Protein AF-A0A455U8U9-F1 (afdb_monomer_lite)

Structure (mmCIF, N/CA/C/O backbone):
data_AF-A0A455U8U9-F1
#
_entry.id   AF-A0A455U8U9-F1
#
loop_
_atom_site.group_PDB
_atom_site.id
_atom_site.type_symbol
_atom_site.label_atom_id
_atom_site.label_alt_id
_atom_site.label_comp_id
_atom_site.label_asym_id
_atom_site.label_entity_id
_atom_site.label_seq_id
_atom_site.pdbx_PDB_ins_code
_atom_site.Cartn_x
_atom_site.Cartn_y
_atom_site.Cartn_z
_atom_site.occupancy
_atom_site.B_iso_or_equiv
_atom_site.auth_seq_id
_atom_site.auth_comp_id
_atom_site.auth_asym_id
_atom_site.auth_atom_id
_atom_site.pdbx_PDB_model_num
ATOM 1 N N . MET A 1 1 ? -13.869 -1.285 -16.174 1.00 81.44 1 MET A N 1
ATOM 2 C CA . MET A 1 1 ? -12.561 -0.838 -15.660 1.00 81.44 1 MET A CA 1
ATOM 3 C C . MET A 1 1 ? -11.483 -1.386 -16.578 1.00 81.44 1 MET A C 1
ATOM 5 O O . MET A 1 1 ? -11.555 -2.563 -16.913 1.00 81.44 1 MET A O 1
ATOM 9 N N . VAL A 1 2 ? -10.551 -0.542 -17.019 1.00 93.81 2 VAL A N 1
ATOM 10 C CA . VAL A 1 2 ? -9.522 -0.878 -18.016 1.00 93.81 2 VAL A CA 1
ATOM 11 C C . VAL A 1 2 ? -8.149 -0.594 -17.409 1.00 93.81 2 VAL A C 1
ATOM 13 O O . VAL A 1 2 ? -7.948 0.479 -16.845 1.00 93.81 2 VAL A O 1
ATOM 16 N N . LEU A 1 3 ? -7.229 -1.558 -17.491 1.00 94.50 3 LEU A N 1
ATOM 17 C CA . LEU A 1 3 ? -5.851 -1.415 -17.014 1.00 94.50 3 LEU A CA 1
ATOM 18 C C . LEU A 1 3 ? -4.937 -1.022 -18.176 1.00 94.50 3 LEU A C 1
ATOM 20 O O . LEU A 1 3 ? -4.962 -1.670 -19.222 1.00 94.50 3 LEU A O 1
ATOM 24 N N . GLN A 1 4 ? -4.110 0.003 -17.983 1.00 95.44 4 GLN A N 1
ATOM 25 C CA . GLN A 1 4 ? -3.108 0.419 -18.958 1.00 95.44 4 GLN A CA 1
ATOM 26 C C . GLN A 1 4 ? -1.801 -0.337 -18.710 1.00 95.44 4 GLN A C 1
ATOM 28 O O . GLN A 1 4 ? -1.082 -0.046 -17.752 1.00 95.44 4 GLN A O 1
ATOM 33 N N . ALA A 1 5 ? -1.498 -1.306 -19.575 1.00 94.88 5 ALA A N 1
ATOM 34 C CA . ALA A 1 5 ? -0.206 -1.986 -19.625 1.00 94.88 5 ALA A CA 1
ATOM 35 C C . ALA A 1 5 ? 0.736 -1.207 -20.551 1.00 94.88 5 ALA A C 1
ATOM 37 O O . ALA A 1 5 ? 0.462 -1.061 -21.742 1.00 94.88 5 ALA A O 1
ATOM 38 N N . ILE A 1 6 ? 1.825 -0.671 -20.001 1.00 94.75 6 ILE A N 1
ATOM 39 C CA . ILE A 1 6 ? 2.678 0.272 -20.728 1.00 94.75 6 ILE A CA 1
ATOM 40 C C . ILE A 1 6 ? 3.705 -0.506 -21.559 1.00 94.75 6 ILE A C 1
ATOM 42 O O . ILE A 1 6 ? 4.465 -1.317 -21.026 1.00 94.75 6 ILE A O 1
ATOM 46 N N . LEU A 1 7 ? 3.746 -0.238 -22.863 1.00 94.25 7 LEU A N 1
ATOM 47 C CA . LEU A 1 7 ? 4.814 -0.686 -23.757 1.00 94.25 7 LEU A CA 1
ATOM 48 C C . LEU A 1 7 ? 5.763 0.492 -23.974 1.00 94.25 7 LEU A C 1
ATOM 50 O O . LEU A 1 7 ? 5.404 1.466 -24.636 1.00 94.25 7 LEU A O 1
ATOM 54 N N . ALA A 1 8 ? 6.929 0.430 -23.338 1.00 92.75 8 ALA A N 1
ATOM 55 C CA . ALA A 1 8 ? 7.925 1.484 -23.395 1.00 92.75 8 ALA A CA 1
ATOM 56 C C . ALA A 1 8 ? 8.625 1.478 -24.755 1.00 92.75 8 ALA A C 1
ATOM 58 O O . ALA A 1 8 ? 8.961 0.429 -25.310 1.00 92.75 8 ALA A O 1
ATOM 59 N N . SER A 1 9 ? 8.878 2.673 -25.279 1.00 91.56 9 SER A N 1
ATOM 60 C CA . SER A 1 9 ? 9.546 2.850 -26.564 1.00 91.56 9 SER A CA 1
ATOM 61 C C . SER A 1 9 ? 11.067 2.675 -26.495 1.00 91.56 9 SER A C 1
ATOM 63 O O . SER A 1 9 ? 11.697 2.641 -27.558 1.00 91.56 9 SER A O 1
ATOM 65 N N . SER A 1 10 ? 11.620 2.565 -25.283 1.00 91.19 10 SER A N 1
ATOM 66 C CA . SER A 1 10 ? 13.033 2.343 -24.962 1.00 91.19 10 SER A CA 1
ATOM 67 C C . SER A 1 10 ? 13.368 0.859 -24.781 1.00 91.19 10 SER A C 1
ATOM 69 O O . SER A 1 10 ? 12.472 0.013 -24.683 1.00 91.19 10 SER A O 1
ATOM 71 N N . THR A 1 11 ? 14.663 0.550 -24.700 1.00 92.50 11 THR A N 1
ATOM 72 C CA . THR A 1 11 ? 15.136 -0.776 -24.279 1.00 92.50 11 THR A CA 1
ATOM 73 C C . THR A 1 11 ? 14.911 -0.994 -22.778 1.00 92.50 11 THR A C 1
ATOM 75 O O . THR A 1 11 ? 14.575 -0.055 -22.041 1.00 92.50 11 THR A O 1
ATOM 78 N N . SER A 1 12 ? 15.054 -2.242 -22.322 1.00 91.12 12 SER A N 1
ATOM 79 C CA . SER A 1 12 ? 14.956 -2.566 -20.892 1.00 91.12 12 SER A CA 1
ATOM 80 C C . SER A 1 12 ? 16.144 -1.983 -20.126 1.00 91.12 12 SER A C 1
ATOM 82 O O . SER A 1 12 ? 15.980 -1.488 -19.013 1.00 91.12 12 SER A O 1
ATOM 84 N N . GLU A 1 13 ? 17.325 -1.999 -20.739 1.00 90.19 13 GLU A N 1
ATOM 85 C CA . GLU A 1 13 ? 18.572 -1.453 -20.212 1.00 90.19 13 GLU A CA 1
ATOM 86 C C . GLU A 1 13 ? 18.463 0.064 -20.027 1.00 90.19 13 GLU A C 1
ATOM 88 O O . GLU A 1 13 ? 18.743 0.576 -18.942 1.00 90.19 13 GLU A O 1
ATOM 93 N N . ASP A 1 14 ? 17.957 0.781 -21.036 1.00 89.81 14 ASP A N 1
ATOM 94 C CA . ASP A 1 14 ? 17.726 2.227 -20.941 1.00 89.81 14 ASP A CA 1
ATOM 95 C C . ASP A 1 14 ? 16.730 2.549 -19.822 1.00 89.81 14 ASP A C 1
ATOM 97 O O . ASP A 1 14 ? 16.971 3.423 -18.987 1.00 89.81 14 ASP A O 1
ATOM 101 N N . TRP A 1 15 ? 15.622 1.805 -19.756 1.00 90.38 15 TRP A N 1
ATOM 102 C CA . TRP A 1 15 ? 14.618 1.964 -18.703 1.00 90.38 15 TRP A CA 1
ATOM 103 C C . TRP A 1 15 ? 15.218 1.751 -17.299 1.00 90.38 15 TRP A C 1
ATOM 105 O O . TRP A 1 15 ? 14.961 2.542 -16.384 1.00 90.38 15 TRP A O 1
ATOM 115 N N . GLN A 1 16 ? 16.074 0.736 -17.129 1.00 86.75 16 GLN A N 1
ATOM 116 C CA . GLN A 1 16 ? 16.809 0.479 -15.884 1.00 86.75 16 GLN A CA 1
ATOM 117 C C . GLN A 1 16 ? 17.870 1.546 -15.585 1.00 86.75 16 GLN A C 1
ATOM 119 O O . GLN A 1 16 ? 18.151 1.811 -14.415 1.00 86.75 16 GLN A O 1
ATOM 124 N N . GLY A 1 17 ? 18.426 2.219 -16.592 1.00 84.81 17 GLY A N 1
ATOM 125 C CA . GLY A 1 17 ? 19.339 3.353 -16.416 1.00 84.81 17 GLY A CA 1
ATOM 126 C C . GLY A 1 17 ? 18.625 4.641 -15.989 1.00 84.81 17 GLY A C 1
ATOM 127 O O . GLY A 1 17 ? 19.120 5.397 -15.155 1.00 84.81 17 GLY A O 1
ATOM 128 N N . MET A 1 18 ? 17.393 4.867 -16.444 1.00 82.00 18 MET A N 1
ATOM 129 C CA . MET A 1 18 ? 16.696 6.151 -16.290 1.00 82.00 18 MET A CA 1
ATOM 130 C C . MET A 1 18 ? 15.995 6.355 -14.946 1.00 82.00 18 MET A C 1
ATOM 132 O O . MET A 1 18 ? 15.047 5.653 -14.613 1.00 82.00 18 MET A O 1
ATOM 136 N N . ALA A 1 19 ? 16.372 7.381 -14.180 1.00 74.56 19 ALA A N 1
ATOM 137 C CA . ALA A 1 19 ? 15.695 7.722 -12.920 1.00 74.56 19 ALA A CA 1
ATOM 138 C C . ALA A 1 19 ? 14.176 7.955 -13.080 1.00 74.56 19 ALA A C 1
ATOM 140 O O . ALA A 1 19 ? 13.392 7.477 -12.262 1.00 74.56 19 ALA A O 1
ATOM 141 N N . ALA A 1 20 ? 13.762 8.618 -14.165 1.00 75.75 20 ALA A N 1
ATOM 142 C CA . ALA A 1 20 ? 12.356 8.884 -14.480 1.00 75.75 20 ALA A CA 1
ATOM 143 C C . ALA A 1 20 ? 11.568 7.632 -14.928 1.00 75.75 20 ALA A C 1
ATOM 145 O O . ALA A 1 20 ? 10.338 7.638 -14.944 1.00 75.75 20 ALA A O 1
ATOM 146 N N . GLY A 1 21 ? 12.262 6.552 -15.302 1.00 83.00 21 GLY A N 1
ATOM 147 C CA . GLY A 1 21 ? 11.699 5.328 -15.870 1.00 83.00 21 GLY A CA 1
ATOM 148 C C . GLY A 1 21 ? 11.213 5.475 -17.313 1.00 83.00 21 GLY A C 1
ATOM 149 O O . GLY A 1 21 ? 11.687 4.751 -18.174 1.00 83.00 21 GLY A O 1
ATOM 150 N N . LEU A 1 22 ? 10.298 6.398 -17.619 1.00 87.81 22 LEU A N 1
ATOM 151 C CA . LEU A 1 22 ? 9.770 6.582 -18.980 1.00 87.81 22 LEU A CA 1
ATOM 152 C C . LEU A 1 22 ? 10.305 7.855 -19.643 1.00 87.81 22 LEU A C 1
ATOM 154 O O . LEU A 1 22 ? 10.553 8.863 -18.985 1.00 87.81 22 LEU A O 1
ATOM 158 N N . HIS A 1 23 ? 10.436 7.820 -20.969 1.00 88.88 23 HIS A N 1
ATOM 159 C CA . HIS A 1 23 ? 10.710 9.016 -21.766 1.00 88.88 23 HIS A CA 1
ATOM 160 C C . HIS A 1 23 ? 9.472 9.922 -21.811 1.00 88.88 23 HIS A C 1
ATOM 162 O O . HIS A 1 23 ? 8.344 9.432 -21.766 1.00 88.88 23 HIS A O 1
ATOM 168 N N . SER A 1 24 ? 9.653 11.235 -21.993 1.00 90.06 24 SER A N 1
ATOM 169 C CA . SER A 1 24 ? 8.548 12.213 -22.019 1.00 90.06 24 SER A CA 1
ATOM 170 C C . SER A 1 24 ? 7.447 11.858 -23.023 1.00 90.06 24 SER A C 1
ATOM 172 O O . SER A 1 24 ? 6.264 12.031 -22.738 1.00 90.06 24 SER A O 1
ATOM 174 N N . ARG A 1 25 ? 7.826 11.301 -24.182 1.00 90.81 25 ARG A N 1
ATOM 175 C CA . ARG A 1 25 ? 6.874 10.804 -25.183 1.00 90.81 25 ARG A CA 1
ATOM 176 C C . ARG A 1 25 ? 6.017 9.662 -24.638 1.00 90.81 25 ARG A C 1
ATOM 178 O O . ARG A 1 25 ? 4.807 9.669 -24.840 1.00 90.81 25 ARG A O 1
ATOM 185 N N . ASP A 1 26 ? 6.629 8.698 -23.957 1.00 91.62 26 ASP A N 1
ATOM 186 C CA . ASP A 1 26 ? 5.905 7.567 -23.377 1.00 91.62 26 ASP A CA 1
ATOM 187 C C . ASP A 1 26 ? 5.030 8.018 -22.209 1.00 91.62 26 ASP A C 1
ATOM 189 O O . ASP A 1 26 ? 3.910 7.545 -22.088 1.00 91.62 26 ASP A O 1
ATOM 193 N N . VAL A 1 27 ? 5.467 8.989 -21.404 1.00 91.75 27 VAL A N 1
ATOM 194 C CA . VAL A 1 27 ? 4.615 9.589 -20.364 1.00 91.75 27 VAL A CA 1
ATOM 195 C C . VAL A 1 27 ? 3.361 10.211 -20.984 1.00 91.75 27 VAL A C 1
ATOM 197 O O . VAL A 1 27 ? 2.248 9.892 -20.569 1.00 91.75 27 VAL A O 1
ATOM 200 N N . ALA A 1 28 ? 3.509 11.035 -22.023 1.00 91.88 28 ALA A N 1
ATOM 201 C CA . ALA A 1 28 ? 2.360 11.645 -22.689 1.00 91.88 28 ALA A CA 1
ATOM 202 C C . ALA A 1 28 ? 1.407 10.586 -23.280 1.00 91.88 28 ALA A C 1
ATOM 204 O O . ALA A 1 28 ? 0.201 10.627 -23.045 1.00 91.88 28 ALA A O 1
ATOM 205 N N . MET A 1 29 ?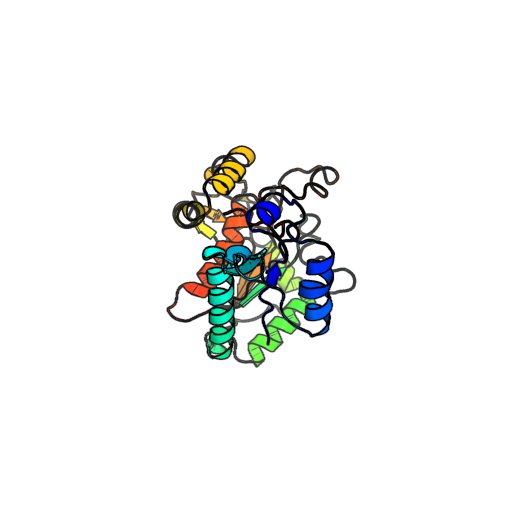 1.953 9.608 -24.010 1.00 93.56 29 MET A N 1
ATOM 206 C CA . MET A 1 29 ? 1.157 8.645 -24.781 1.00 93.56 29 MET A CA 1
ATOM 207 C C . MET A 1 29 ? 0.610 7.471 -23.960 1.00 93.56 29 MET A C 1
ATOM 209 O O . MET A 1 29 ? -0.434 6.927 -24.307 1.00 93.56 29 MET A O 1
ATOM 213 N N . GLN A 1 30 ? 1.322 7.039 -22.917 1.00 92.12 30 GLN A N 1
ATOM 214 C CA . GLN A 1 30 ? 1.026 5.817 -22.156 1.00 92.12 30 GLN A CA 1
ATOM 215 C C . GLN A 1 30 ? 0.546 6.092 -20.727 1.00 92.12 30 GLN A C 1
ATOM 217 O O . GLN A 1 30 ? 0.081 5.161 -20.071 1.00 92.12 30 GLN A O 1
ATOM 222 N N . VAL A 1 31 ? 0.651 7.335 -20.245 1.00 92.38 31 VAL A N 1
ATOM 223 C CA . VAL A 1 31 ? 0.177 7.735 -18.912 1.00 92.38 31 VAL A CA 1
ATOM 224 C C . VAL A 1 31 ? -0.895 8.811 -19.028 1.00 92.38 31 VAL A C 1
ATOM 226 O O . VAL A 1 31 ? -2.046 8.527 -18.726 1.00 92.38 31 VAL A O 1
ATOM 229 N N . VAL A 1 32 ? -0.558 9.996 -19.548 1.00 93.75 32 VAL A N 1
ATOM 230 C CA . VAL A 1 32 ? -1.461 11.165 -19.528 1.00 93.75 32 VAL A CA 1
ATOM 231 C C . VAL A 1 32 ? -2.726 10.936 -20.359 1.00 93.75 32 VAL A C 1
ATOM 233 O O . VAL A 1 32 ? -3.830 11.082 -19.845 1.00 93.75 32 VAL A O 1
ATOM 236 N N . LEU A 1 33 ? -2.594 10.545 -21.633 1.00 93.44 33 LEU A N 1
ATOM 237 C CA . LEU A 1 33 ? -3.770 10.298 -22.479 1.00 93.44 33 LEU A CA 1
ATOM 238 C C . LEU A 1 33 ? -4.637 9.134 -21.946 1.00 93.44 33 LEU A C 1
ATOM 240 O O . LEU A 1 33 ? -5.845 9.315 -21.809 1.00 93.44 33 LEU A O 1
ATOM 244 N N . PRO A 1 34 ? -4.067 7.972 -21.560 1.00 93.50 34 PRO A N 1
ATOM 245 C CA . PRO A 1 34 ? -4.836 6.907 -20.915 1.00 93.50 34 PRO A CA 1
ATOM 246 C C . PRO A 1 34 ? -5.516 7.292 -19.595 1.00 93.50 34 PRO A C 1
ATOM 248 O O . PRO A 1 34 ? -6.584 6.763 -19.293 1.00 93.50 34 PRO A O 1
ATOM 251 N N . GLU A 1 35 ? -4.918 8.179 -18.801 1.00 93.44 35 GLU A N 1
ATOM 252 C CA . GLU A 1 35 ? -5.534 8.691 -17.574 1.00 93.44 35 GLU A CA 1
ATOM 253 C C . GLU A 1 35 ? -6.770 9.540 -17.895 1.00 93.44 35 GLU A C 1
ATOM 255 O O . GLU A 1 35 ? -7.817 9.344 -17.278 1.00 93.44 35 GLU A O 1
ATOM 260 N N . MET A 1 36 ? -6.698 10.396 -18.925 1.00 92.75 36 MET A N 1
ATOM 261 C CA . MET A 1 36 ? -7.862 11.145 -19.424 1.00 92.75 36 MET A CA 1
ATOM 262 C C . MET A 1 36 ? -8.974 10.226 -19.959 1.00 92.75 36 MET A C 1
ATOM 264 O O . MET A 1 36 ? -10.151 10.546 -19.813 1.00 92.75 36 MET A O 1
ATOM 268 N N . ASP A 1 37 ? -8.619 9.057 -20.502 1.00 94.00 37 ASP A N 1
ATOM 269 C CA . ASP A 1 37 ? -9.567 8.003 -20.903 1.00 94.00 37 ASP A CA 1
ATOM 270 C C . ASP A 1 37 ? -10.182 7.238 -19.703 1.00 94.00 37 ASP A C 1
ATOM 272 O O . ASP A 1 37 ? -10.993 6.325 -19.891 1.00 94.00 37 ASP A O 1
ATOM 276 N N . GLY A 1 38 ? -9.778 7.536 -18.462 1.00 93.06 38 GLY A N 1
ATOM 277 C CA . GLY A 1 38 ? -10.228 6.831 -17.258 1.00 93.06 38 GLY A CA 1
ATOM 278 C C . GLY A 1 38 ? -9.612 5.437 -17.080 1.00 93.06 38 GLY A C 1
ATOM 279 O O . GLY A 1 38 ? -10.189 4.579 -16.397 1.00 93.06 38 GLY A O 1
ATOM 280 N N . ARG A 1 39 ? -8.459 5.165 -17.706 1.00 94.25 39 ARG A N 1
ATOM 281 C CA . ARG A 1 39 ? -7.722 3.908 -17.503 1.00 94.25 39 ARG A CA 1
ATOM 282 C C . ARG A 1 39 ? -6.906 3.971 -16.221 1.00 94.25 39 ARG A C 1
ATOM 284 O O . ARG A 1 39 ? -6.319 4.991 -15.878 1.00 94.25 39 ARG A O 1
ATOM 291 N N . ILE A 1 40 ? -6.802 2.833 -15.544 1.00 93.06 40 ILE A N 1
ATOM 292 C CA . ILE A 1 40 ? -5.927 2.701 -14.380 1.00 93.06 40 ILE A CA 1
ATOM 293 C C . ILE A 1 40 ? -4.512 2.435 -14.875 1.00 93.06 40 ILE A C 1
ATOM 295 O O . ILE A 1 40 ? -4.242 1.401 -15.496 1.00 93.06 40 ILE A O 1
ATOM 299 N N . ILE A 1 41 ? -3.613 3.366 -14.580 1.00 93.69 41 ILE A N 1
ATOM 300 C CA . ILE A 1 41 ? -2.200 3.260 -14.930 1.00 93.69 41 ILE A CA 1
ATOM 301 C C . ILE A 1 41 ? -1.541 2.161 -14.093 1.00 93.69 41 ILE A C 1
ATOM 303 O O . ILE A 1 41 ? -1.716 2.107 -12.876 1.00 93.69 41 ILE A O 1
ATOM 307 N N . THR A 1 42 ? -0.798 1.263 -14.749 1.00 93.62 42 THR A N 1
ATOM 308 C CA . THR A 1 42 ? -0.081 0.171 -14.072 1.00 93.62 42 THR A CA 1
ATOM 309 C C . THR A 1 42 ? 1.438 0.354 -14.143 1.00 93.62 42 THR A C 1
ATOM 311 O O . THR A 1 42 ? 1.986 1.225 -13.474 1.00 93.62 42 THR A O 1
ATOM 314 N N . ARG A 1 43 ? 2.150 -0.470 -14.918 1.00 92.12 43 ARG A N 1
ATOM 315 C CA . ARG A 1 43 ? 3.610 -0.473 -15.055 1.00 92.12 43 ARG A CA 1
ATOM 316 C C . ARG A 1 43 ? 4.009 -0.687 -16.517 1.00 92.12 43 ARG A C 1
ATOM 318 O O . ARG A 1 43 ? 3.235 -1.224 -17.307 1.00 92.12 43 ARG A O 1
ATOM 325 N N . ALA A 1 44 ? 5.243 -0.306 -16.854 1.00 93.81 44 ALA A N 1
ATOM 326 C CA . ALA A 1 44 ? 5.920 -0.768 -18.069 1.00 93.81 44 ALA A CA 1
ATOM 327 C C . ALA A 1 44 ? 6.051 -2.294 -18.042 1.00 93.81 44 ALA A C 1
ATOM 329 O O . ALA A 1 44 ? 6.630 -2.822 -17.102 1.00 93.81 44 ALA A O 1
ATOM 330 N N . VAL A 1 45 ? 5.494 -2.997 -19.022 1.00 95.31 45 VAL A N 1
ATOM 331 C CA . VAL A 1 45 ? 5.549 -4.467 -19.106 1.00 95.31 45 VAL A CA 1
ATOM 332 C C . VAL A 1 45 ? 6.317 -4.958 -20.321 1.00 95.31 45 VAL A C 1
ATOM 334 O O . VAL A 1 45 ? 6.701 -6.119 -20.340 1.00 95.31 45 VAL A O 1
ATOM 337 N N . GLY A 1 46 ? 6.539 -4.108 -21.323 1.00 94.19 46 GLY A N 1
ATOM 338 C CA . GLY A 1 46 ? 7.273 -4.470 -22.527 1.00 94.19 46 GLY A CA 1
ATOM 339 C C . GLY A 1 46 ? 8.205 -3.359 -22.978 1.00 94.19 46 GLY A C 1
ATOM 340 O O . GLY A 1 46 ? 7.883 -2.182 -22.817 1.00 94.19 46 GLY A O 1
ATOM 341 N N . PHE A 1 47 ? 9.338 -3.754 -23.545 1.00 94.75 47 PHE A N 1
ATOM 342 C CA . PHE A 1 47 ? 10.430 -2.875 -23.957 1.00 94.75 47 PHE A CA 1
ATOM 343 C C . PHE A 1 47 ? 10.880 -3.242 -25.362 1.00 94.75 47 PHE A C 1
ATOM 345 O O . PHE A 1 47 ? 10.777 -4.406 -25.757 1.00 94.75 47 PHE A O 1
ATOM 352 N N . LYS A 1 48 ? 11.377 -2.272 -26.127 1.00 93.25 48 LYS A N 1
ATOM 353 C CA . LYS A 1 48 ? 11.911 -2.568 -27.456 1.00 93.25 48 LYS A CA 1
ATOM 354 C C . LYS A 1 48 ? 13.198 -3.372 -27.346 1.00 93.25 48 LYS A C 1
ATOM 356 O O . LYS A 1 48 ? 14.111 -2.987 -26.626 1.00 93.25 48 LYS A O 1
ATOM 361 N N . ALA A 1 49 ? 13.281 -4.437 -28.128 1.00 90.81 49 ALA A N 1
ATOM 362 C CA . ALA A 1 49 ? 14.502 -5.193 -28.338 1.00 90.81 49 ALA A CA 1
ATOM 363 C C . ALA A 1 49 ? 14.682 -5.488 -29.829 1.00 90.81 49 ALA A C 1
ATOM 365 O O . ALA A 1 49 ? 13.706 -5.621 -30.585 1.00 90.81 49 ALA A O 1
ATOM 366 N N . GLU A 1 50 ? 15.938 -5.596 -30.253 1.00 86.81 50 GLU A N 1
ATOM 367 C CA . GLU A 1 50 ? 16.263 -6.102 -31.580 1.00 86.81 50 GLU A CA 1
ATOM 368 C C . GLU A 1 50 ? 15.863 -7.581 -31.664 1.00 86.81 50 GLU A C 1
ATOM 370 O O . GLU A 1 50 ? 16.249 -8.396 -30.831 1.00 86.81 50 GLU A O 1
ATOM 375 N N . ALA A 1 51 ? 15.031 -7.917 -32.649 1.00 85.19 51 ALA A N 1
ATOM 376 C CA . ALA A 1 51 ? 14.620 -9.286 -32.926 1.00 85.19 51 ALA A CA 1
ATOM 377 C C . ALA A 1 51 ? 15.682 -10.001 -33.768 1.00 85.19 51 ALA A C 1
ATOM 379 O O . ALA A 1 51 ? 16.154 -11.076 -33.417 1.00 85.19 51 ALA A O 1
ATOM 380 N N . HIS A 1 52 ? 16.000 -9.409 -34.921 1.00 85.62 52 HIS A N 1
ATOM 381 C CA . HIS A 1 52 ? 16.994 -9.886 -35.875 1.00 85.62 52 HIS A CA 1
ATOM 382 C C . HIS A 1 52 ? 17.301 -8.790 -36.899 1.00 85.62 52 HIS A C 1
ATOM 384 O O . HIS A 1 52 ? 16.471 -7.917 -37.169 1.00 85.62 52 HIS A O 1
ATOM 390 N N . TYR A 1 53 ? 18.456 -8.892 -37.548 1.00 90.44 53 TYR A N 1
ATOM 391 C CA . TYR A 1 53 ? 18.770 -8.094 -38.727 1.00 90.44 53 TYR A CA 1
ATOM 392 C C . TYR A 1 53 ? 18.189 -8.740 -39.989 1.00 90.44 53 TYR A C 1
ATOM 394 O O . TYR A 1 53 ? 18.404 -9.926 -40.246 1.00 90.44 53 TYR A O 1
ATOM 402 N N . ASN A 1 54 ? 17.459 -7.970 -40.796 1.00 90.81 54 ASN A N 1
ATOM 403 C CA . ASN A 1 54 ? 16.941 -8.428 -42.079 1.00 90.81 54 ASN A CA 1
ATOM 404 C C . ASN A 1 54 ? 17.906 -8.022 -43.210 1.00 90.81 54 ASN A C 1
ATOM 406 O O . ASN A 1 54 ? 17.921 -6.849 -43.592 1.00 90.81 54 ASN A O 1
ATOM 410 N N . PRO A 1 55 ? 18.662 -8.964 -43.809 1.00 90.50 55 PRO A N 1
ATOM 411 C CA . PRO A 1 55 ? 19.654 -8.645 -44.837 1.00 90.50 55 PRO A CA 1
ATOM 412 C C . PRO A 1 55 ? 19.035 -8.177 -46.160 1.00 90.50 55 PRO A C 1
ATOM 414 O O . PRO A 1 55 ? 19.683 -7.455 -46.911 1.00 90.50 55 PRO A O 1
ATOM 417 N N . ARG A 1 56 ? 17.776 -8.541 -46.451 1.00 94.06 56 ARG A N 1
ATOM 418 C CA . ARG A 1 56 ? 17.076 -8.094 -47.669 1.00 94.06 56 ARG A CA 1
ATOM 419 C C . ARG A 1 56 ? 16.664 -6.630 -47.576 1.00 94.06 56 ARG A C 1
ATOM 421 O O . ARG A 1 56 ? 16.712 -5.923 -48.573 1.00 94.06 56 ARG A O 1
ATOM 428 N N . CYS A 1 57 ? 16.243 -6.201 -46.390 1.00 91.69 57 CYS A N 1
ATOM 429 C CA . CYS A 1 57 ? 15.800 -4.832 -46.131 1.00 91.69 57 CYS A CA 1
ATOM 430 C C . CYS A 1 57 ? 16.905 -3.949 -45.528 1.00 91.69 57 CYS A C 1
ATOM 432 O O . CYS A 1 57 ? 16.677 -2.762 -45.329 1.00 91.69 57 CYS A O 1
ATOM 434 N N . GLN A 1 58 ? 18.069 -4.533 -45.226 1.00 90.69 58 GLN A N 1
ATOM 435 C CA . GLN A 1 58 ? 19.213 -3.903 -44.565 1.00 90.69 58 GLN A CA 1
ATOM 436 C C . GLN A 1 58 ? 18.857 -3.161 -43.264 1.00 90.69 58 GLN A C 1
ATOM 438 O O . GLN A 1 58 ? 19.426 -2.114 -42.958 1.00 90.69 58 GLN A O 1
ATOM 443 N N . LEU A 1 59 ? 17.917 -3.703 -42.482 1.00 91.56 59 LEU A N 1
ATOM 444 C CA . LEU A 1 59 ? 17.421 -3.066 -41.259 1.00 91.56 59 LEU A CA 1
ATOM 445 C C . LEU A 1 59 ? 17.336 -4.039 -40.085 1.00 91.56 59 LEU A C 1
ATOM 447 O O . LEU A 1 59 ? 17.014 -5.216 -40.259 1.00 91.56 59 LEU A O 1
ATOM 451 N N . ALA A 1 60 ? 17.577 -3.515 -38.884 1.00 88.19 60 ALA A N 1
ATOM 452 C CA . ALA A 1 60 ? 17.295 -4.202 -37.632 1.00 88.19 60 ALA A CA 1
ATOM 453 C C . ALA A 1 60 ? 15.781 -4.203 -37.373 1.00 88.19 60 ALA A C 1
ATOM 455 O O . ALA A 1 60 ? 15.151 -3.150 -37.246 1.00 88.19 60 ALA A O 1
ATOM 456 N N . VAL A 1 61 ? 15.180 -5.390 -37.316 1.00 89.75 61 VAL A N 1
ATOM 457 C CA . VAL A 1 61 ? 13.767 -5.559 -36.970 1.00 89.75 61 VAL A CA 1
ATOM 458 C C . VAL A 1 61 ? 13.647 -5.488 -35.457 1.00 89.75 61 VAL A C 1
ATOM 460 O O . VAL A 1 61 ? 14.290 -6.256 -34.747 1.00 89.75 61 VAL A O 1
ATOM 463 N N . THR A 1 62 ? 12.803 -4.588 -34.956 1.00 90.31 62 THR A N 1
ATOM 464 C CA . THR A 1 62 ? 12.549 -4.438 -33.518 1.00 90.31 62 THR A CA 1
ATOM 465 C C . THR A 1 62 ? 11.152 -4.927 -33.158 1.00 90.31 62 THR A C 1
ATOM 467 O O . THR A 1 62 ? 10.210 -4.812 -33.943 1.00 90.31 62 THR A O 1
ATOM 470 N N . HIS A 1 63 ? 11.014 -5.481 -31.958 1.00 91.56 63 HIS A N 1
ATOM 471 C CA . HIS A 1 63 ? 9.728 -5.863 -31.379 1.00 91.56 63 HIS A CA 1
ATOM 472 C C . HIS A 1 63 ? 9.721 -5.561 -29.880 1.00 91.56 63 HIS A C 1
ATOM 474 O O . HIS A 1 63 ? 10.764 -5.268 -29.298 1.00 91.56 63 HIS A O 1
ATOM 480 N N . HIS A 1 64 ? 8.543 -5.608 -29.258 1.00 93.31 64 HIS A N 1
ATOM 481 C CA . HIS A 1 64 ? 8.457 -5.489 -27.807 1.00 93.31 64 HIS A CA 1
ATOM 482 C C . HIS A 1 64 ? 8.650 -6.858 -27.160 1.00 93.31 64 HIS A C 1
ATOM 484 O O . HIS A 1 64 ? 7.892 -7.787 -27.441 1.00 93.31 64 HIS A O 1
ATOM 490 N N . VAL A 1 65 ? 9.629 -6.951 -26.266 1.00 94.62 65 VAL A N 1
ATOM 491 C CA . VAL A 1 65 ? 9.850 -8.102 -25.391 1.00 94.62 65 VAL A CA 1
ATOM 492 C C . VAL A 1 65 ? 9.236 -7.797 -24.034 1.00 94.62 65 VAL A C 1
ATOM 494 O O . VAL A 1 65 ? 9.406 -6.706 -23.489 1.00 94.62 65 VAL A O 1
ATOM 497 N N . ILE A 1 66 ? 8.491 -8.760 -23.500 1.00 95.50 66 ILE A N 1
ATOM 498 C CA . ILE A 1 66 ? 7.806 -8.632 -22.217 1.00 95.50 66 ILE A CA 1
ATOM 499 C C . ILE A 1 66 ? 8.785 -8.872 -21.068 1.00 95.50 66 ILE A C 1
ATOM 501 O O . ILE A 1 66 ? 9.513 -9.860 -21.067 1.00 95.50 66 ILE A O 1
ATOM 505 N N . HIS A 1 67 ? 8.746 -8.006 -20.057 1.00 94.81 67 HIS A N 1
ATOM 506 C CA . HIS A 1 67 ? 9.453 -8.194 -18.798 1.00 94.81 67 HIS A CA 1
ATOM 507 C C . HIS A 1 67 ? 8.617 -9.086 -17.857 1.00 94.81 67 HIS A C 1
ATOM 509 O O . HIS A 1 67 ? 7.563 -8.637 -17.386 1.00 94.81 67 HIS A O 1
ATOM 515 N N . PRO A 1 68 ? 9.056 -10.322 -17.538 1.00 93.50 68 PRO A N 1
ATOM 516 C CA . PRO A 1 68 ? 8.201 -11.324 -16.893 1.00 93.50 68 PRO A CA 1
ATOM 517 C C . PRO A 1 68 ? 7.626 -10.909 -15.533 1.00 93.50 68 PRO A C 1
ATOM 519 O O . PRO A 1 68 ? 6.421 -11.027 -15.328 1.00 93.50 68 PRO A O 1
ATOM 522 N N . GLU A 1 69 ? 8.453 -10.380 -14.623 1.00 91.06 69 GLU A N 1
ATOM 523 C CA . GLU A 1 69 ? 8.008 -9.951 -13.281 1.00 91.06 69 GLU A CA 1
ATOM 524 C C . GLU A 1 69 ? 6.929 -8.860 -13.368 1.00 91.06 69 GLU A C 1
ATOM 526 O O . GLU A 1 69 ? 5.831 -9.011 -12.831 1.00 91.06 69 GLU A O 1
ATOM 531 N N . ARG A 1 70 ? 7.191 -7.801 -14.139 1.00 92.69 70 ARG A N 1
ATOM 532 C CA . ARG A 1 70 ? 6.259 -6.683 -14.331 1.00 92.69 70 ARG A CA 1
ATOM 533 C C . ARG A 1 70 ? 4.954 -7.117 -14.993 1.00 92.69 70 ARG A C 1
ATOM 535 O O . ARG A 1 70 ? 3.884 -6.652 -14.599 1.00 92.69 70 ARG A O 1
ATOM 542 N N . ALA A 1 71 ? 5.016 -8.024 -15.966 1.00 94.38 71 ALA A N 1
ATOM 543 C CA . ALA A 1 71 ? 3.822 -8.592 -16.582 1.00 94.38 71 ALA A CA 1
ATOM 544 C C . ALA A 1 71 ? 3.016 -9.445 -15.592 1.00 94.38 71 ALA A C 1
ATOM 546 O O . ALA A 1 71 ? 1.793 -9.307 -15.526 1.00 94.38 71 ALA A O 1
ATOM 547 N N . ALA A 1 72 ? 3.687 -10.263 -14.775 1.00 94.94 72 ALA A N 1
ATOM 548 C CA . ALA A 1 72 ? 3.047 -11.046 -13.721 1.00 94.94 72 ALA A CA 1
ATOM 549 C C . ALA A 1 72 ? 2.365 -10.145 -12.679 1.00 94.94 72 ALA A C 1
ATOM 551 O O . ALA A 1 72 ? 1.246 -10.441 -12.259 1.00 94.94 72 ALA A O 1
ATOM 552 N N . PHE A 1 73 ? 2.975 -9.009 -12.323 1.00 93.25 73 PHE A N 1
ATOM 553 C CA . PHE A 1 73 ? 2.358 -8.008 -11.451 1.00 93.25 73 PHE A CA 1
ATOM 554 C C . PHE A 1 73 ? 1.042 -7.470 -12.033 1.00 93.25 73 PHE A C 1
ATOM 556 O O . PHE A 1 73 ? 0.025 -7.444 -11.337 1.00 93.25 73 PHE A O 1
ATOM 563 N N . VAL A 1 74 ? 1.034 -7.062 -13.308 1.00 95.44 74 VAL A N 1
ATOM 564 C CA 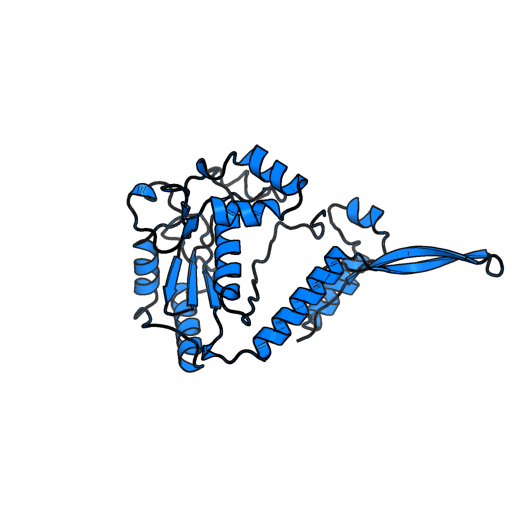. VAL A 1 74 ? -0.179 -6.534 -13.961 1.00 95.44 74 VAL A CA 1
ATOM 565 C C . VAL A 1 74 ? -1.245 -7.621 -14.107 1.00 95.44 74 VAL A C 1
ATOM 567 O O . VAL A 1 74 ? -2.423 -7.355 -13.866 1.00 95.44 74 VAL A O 1
ATOM 570 N N . ALA A 1 75 ? -0.849 -8.854 -14.430 1.00 95.81 75 ALA A N 1
ATOM 571 C CA . ALA A 1 75 ? -1.758 -9.995 -14.498 1.00 95.81 75 ALA A CA 1
ATOM 572 C C . ALA A 1 75 ? -2.390 -10.308 -13.130 1.00 95.81 75 ALA A C 1
ATOM 574 O O . ALA A 1 75 ? -3.603 -10.503 -13.039 1.00 95.81 75 ALA A O 1
ATOM 575 N N . GLU A 1 76 ? -1.602 -10.293 -12.054 1.00 94.00 76 GLU A N 1
ATOM 576 C CA . GLU A 1 76 ? -2.096 -10.481 -10.689 1.00 94.00 76 GLU A CA 1
ATOM 577 C C . GLU A 1 76 ? -3.019 -9.331 -10.266 1.00 94.00 76 GLU A C 1
ATOM 579 O O . GLU A 1 76 ? -4.072 -9.585 -9.683 1.00 94.00 76 GLU A O 1
ATOM 584 N N . LEU A 1 77 ? -2.692 -8.079 -10.603 1.00 92.44 77 LEU A N 1
ATOM 585 C CA . LEU A 1 77 ? -3.567 -6.928 -10.363 1.00 92.44 77 LEU A CA 1
ATOM 586 C C . LEU A 1 77 ? -4.908 -7.072 -11.103 1.00 92.44 77 LEU A C 1
ATOM 588 O O . LEU A 1 77 ? -5.966 -6.847 -10.514 1.00 92.44 77 LEU A O 1
ATOM 592 N N . ALA A 1 78 ? -4.882 -7.503 -12.366 1.00 95.12 78 ALA A N 1
ATOM 593 C CA . ALA A 1 78 ? -6.084 -7.761 -13.156 1.00 95.12 78 ALA A CA 1
ATOM 594 C C . ALA A 1 78 ? -6.936 -8.876 -12.539 1.00 95.12 78 ALA A C 1
ATOM 596 O O . ALA A 1 78 ? -8.129 -8.682 -12.291 1.00 95.12 78 ALA A O 1
ATOM 597 N N . ARG A 1 79 ? -6.314 -10.020 -12.217 1.00 95.44 79 ARG A N 1
ATOM 598 C CA . ARG A 1 79 ? -6.968 -11.152 -11.542 1.00 95.44 79 ARG A CA 1
ATOM 599 C C . ARG A 1 79 ? -7.613 -10.698 -10.244 1.00 95.44 79 ARG A C 1
ATOM 601 O O . ARG A 1 79 ? -8.740 -11.092 -9.932 1.00 95.44 79 ARG A O 1
ATOM 608 N N . ARG A 1 80 ? -6.908 -9.852 -9.499 1.00 91.75 80 ARG A N 1
ATOM 609 C CA . ARG A 1 80 ? -7.404 -9.292 -8.261 1.00 91.75 80 ARG A CA 1
ATOM 610 C C . ARG A 1 80 ? -8.670 -8.458 -8.481 1.00 91.75 80 ARG A C 1
ATOM 612 O O . ARG A 1 80 ? -9.712 -8.724 -7.882 1.00 91.75 80 ARG A O 1
ATOM 619 N N . ILE A 1 81 ? -8.633 -7.494 -9.382 1.00 91.94 81 ILE A N 1
ATOM 620 C CA . ILE A 1 81 ? -9.799 -6.636 -9.591 1.00 91.94 81 ILE A CA 1
ATOM 621 C C . ILE A 1 81 ? -11.000 -7.442 -10.121 1.00 91.94 81 ILE A C 1
ATOM 623 O O . ILE A 1 81 ? -12.130 -7.241 -9.671 1.00 91.94 81 ILE A O 1
ATOM 627 N N . CYS A 1 82 ? -10.765 -8.431 -10.986 1.00 93.75 82 CYS A N 1
ATOM 628 C CA . CYS A 1 82 ? -11.805 -9.378 -11.390 1.00 93.75 82 CYS A CA 1
ATOM 629 C C . CYS A 1 82 ? -12.386 -10.140 -10.191 1.00 93.75 82 CYS A C 1
ATOM 631 O O . CYS A 1 82 ? -13.603 -10.251 -10.064 1.00 93.75 82 CYS A O 1
ATOM 633 N N . SER A 1 83 ? -11.532 -10.614 -9.283 1.00 92.81 83 SER A N 1
ATOM 634 C CA . SER A 1 83 ? -11.967 -11.308 -8.068 1.00 92.81 83 SER A CA 1
ATOM 635 C C . SER A 1 83 ? -12.822 -10.399 -7.181 1.00 92.81 83 SER A C 1
ATOM 637 O O . SER A 1 83 ? -13.884 -10.826 -6.746 1.00 92.81 83 SER A O 1
ATOM 639 N N . LEU A 1 84 ? -12.443 -9.127 -6.996 1.00 91.62 84 LEU A N 1
ATOM 640 C CA . LEU A 1 84 ? -13.228 -8.148 -6.229 1.00 91.62 84 LEU A CA 1
ATOM 641 C C . LEU A 1 84 ? -14.650 -7.962 -6.786 1.00 91.62 84 LEU A C 1
ATOM 643 O O . LEU A 1 84 ? -15.594 -7.766 -6.020 1.00 91.62 84 LEU A O 1
ATOM 647 N N . ARG A 1 85 ? -14.814 -8.036 -8.113 1.00 92.31 85 ARG A N 1
ATOM 648 C CA . ARG A 1 85 ? -16.131 -7.973 -8.764 1.00 92.31 85 ARG A CA 1
ATOM 649 C C . ARG A 1 85 ? -16.975 -9.225 -8.507 1.00 92.31 85 ARG A C 1
ATOM 651 O O . ARG A 1 85 ? -18.195 -9.114 -8.452 1.00 92.31 85 ARG A O 1
ATOM 658 N N . LEU A 1 86 ? -16.341 -10.390 -8.384 1.00 94.38 86 LEU A N 1
ATOM 659 C CA . LEU A 1 86 ? -17.012 -11.680 -8.188 1.00 94.38 86 LEU A CA 1
ATOM 660 C C . LEU A 1 86 ? -17.304 -11.989 -6.713 1.00 94.38 86 LEU A C 1
ATOM 662 O O . LEU A 1 86 ? -18.242 -12.726 -6.421 1.00 94.38 86 LEU A O 1
ATOM 666 N N . THR A 1 87 ? -16.518 -11.450 -5.779 1.00 93.75 87 THR A N 1
ATOM 667 C CA . THR A 1 87 ? -16.727 -11.659 -4.341 1.00 93.75 87 THR A CA 1
ATOM 668 C C . THR A 1 87 ? -18.030 -10.981 -3.887 1.00 93.75 87 THR A C 1
ATOM 670 O O . THR A 1 87 ? -18.202 -9.787 -4.141 1.00 93.75 87 THR A O 1
ATOM 673 N N . PRO A 1 88 ? -18.943 -11.681 -3.186 1.00 95.75 88 PRO A N 1
ATOM 674 C CA . PRO A 1 88 ? -20.117 -11.060 -2.567 1.00 95.75 88 PRO A CA 1
ATOM 675 C C . PRO A 1 88 ? -19.724 -10.009 -1.520 1.00 95.75 88 PRO A C 1
ATOM 677 O O . PRO A 1 88 ? -18.734 -10.196 -0.815 1.00 95.75 88 PRO A O 1
ATOM 680 N N . ASN A 1 89 ? -20.507 -8.935 -1.362 1.00 95.19 89 ASN A N 1
ATOM 681 C CA . ASN A 1 89 ? -20.176 -7.838 -0.433 1.00 95.19 89 ASN A CA 1
ATOM 682 C C . ASN A 1 89 ? -19.932 -8.318 1.009 1.00 95.19 89 ASN A C 1
ATOM 684 O O . ASN A 1 89 ? -18.947 -7.910 1.615 1.00 95.19 89 ASN A O 1
ATOM 688 N N . GLY A 1 90 ? -20.728 -9.273 1.503 1.00 95.62 90 GLY A N 1
ATOM 689 C CA . GLY A 1 90 ? -20.569 -9.854 2.844 1.00 95.62 90 GLY A CA 1
ATOM 690 C C . GLY A 1 90 ? -19.254 -10.613 3.081 1.00 95.62 90 GLY A C 1
ATOM 691 O O . GLY A 1 90 ? -18.923 -10.920 4.220 1.00 95.62 90 GLY A O 1
ATOM 692 N N . GLN A 1 91 ? -18.495 -10.916 2.024 1.00 93.44 91 GLN A N 1
ATOM 693 C CA . GLN A 1 91 ? -17.188 -11.582 2.095 1.00 93.44 91 GLN A CA 1
ATOM 694 C C . GLN A 1 91 ? -16.025 -10.633 1.769 1.00 93.44 91 GLN A C 1
ATOM 696 O O . GLN A 1 91 ? -14.861 -11.043 1.788 1.00 93.44 91 GLN A O 1
ATOM 701 N N . LYS A 1 92 ? -16.311 -9.371 1.429 1.00 91.56 92 LYS A N 1
ATOM 702 C CA . LYS A 1 92 ? -15.277 -8.381 1.132 1.00 91.56 92 LYS A CA 1
ATOM 703 C C . LYS A 1 92 ? -14.709 -7.827 2.429 1.00 91.56 92 LYS A C 1
ATOM 705 O O . LYS A 1 92 ? -15.440 -7.459 3.341 1.00 91.56 92 LYS A O 1
ATOM 710 N N . ARG A 1 93 ? -13.384 -7.721 2.461 1.00 89.94 93 ARG A N 1
ATOM 711 C CA . ARG A 1 93 ? -12.633 -7.075 3.535 1.00 89.94 93 ARG A CA 1
ATOM 712 C C . ARG A 1 93 ? -12.037 -5.793 2.986 1.00 89.94 93 ARG A C 1
ATOM 714 O O . ARG A 1 93 ? -11.396 -5.823 1.934 1.00 89.94 93 ARG A O 1
ATOM 721 N N . VAL A 1 94 ? -12.283 -4.684 3.670 1.00 92.12 94 VAL A N 1
ATOM 722 C CA . VAL A 1 94 ? -11.885 -3.343 3.229 1.00 92.12 94 VAL A CA 1
ATOM 723 C C . VAL A 1 94 ? -10.978 -2.731 4.288 1.00 92.12 94 VAL A C 1
ATOM 725 O O . VAL A 1 94 ? -11.199 -2.911 5.482 1.00 92.12 94 VAL A O 1
ATOM 728 N N . ALA A 1 95 ? -9.945 -2.018 3.849 1.00 92.94 95 ALA A N 1
ATOM 729 C CA . ALA A 1 95 ? -9.119 -1.189 4.713 1.00 92.94 95 ALA A CA 1
ATOM 730 C C . ALA A 1 95 ? -9.277 0.272 4.278 1.00 92.94 95 ALA A C 1
ATOM 732 O O . ALA A 1 95 ? -9.027 0.594 3.117 1.00 92.94 95 ALA A O 1
ATOM 733 N N . LEU A 1 96 ? -9.694 1.137 5.198 1.00 93.00 96 LEU A N 1
ATOM 734 C CA . LEU A 1 96 ? -9.705 2.587 5.034 1.00 93.00 96 LEU A CA 1
ATOM 735 C C . LEU A 1 96 ? -8.495 3.146 5.780 1.00 93.00 96 LEU A C 1
ATOM 737 O O . LEU A 1 96 ? -8.337 2.904 6.973 1.00 93.00 96 LEU A O 1
ATOM 741 N N . ILE A 1 97 ? -7.613 3.849 5.075 1.00 91.81 97 ILE A N 1
ATOM 742 C CA . ILE A 1 97 ? -6.366 4.366 5.645 1.00 91.81 97 ILE A CA 1
ATOM 743 C C . ILE A 1 97 ? -6.481 5.883 5.715 1.00 91.81 97 ILE A C 1
ATOM 745 O O . ILE A 1 97 ? -6.601 6.544 4.685 1.00 91.81 97 ILE A O 1
ATOM 749 N N . MET A 1 98 ? -6.438 6.428 6.926 1.00 89.06 98 MET A N 1
ATOM 750 C CA . MET A 1 98 ? -6.473 7.866 7.151 1.00 89.06 98 MET A CA 1
ATOM 751 C C . MET A 1 98 ? -5.064 8.439 7.146 1.00 89.06 98 MET A C 1
ATOM 753 O O . MET A 1 98 ? -4.183 7.959 7.863 1.00 89.06 98 MET A O 1
ATOM 757 N N . ALA A 1 99 ? -4.866 9.491 6.355 1.00 85.56 99 ALA A N 1
ATOM 758 C CA . ALA A 1 99 ? -3.617 10.232 6.348 1.00 85.56 99 ALA A CA 1
ATOM 759 C C . ALA A 1 99 ? -3.350 10.828 7.737 1.00 85.56 99 ALA A C 1
ATOM 761 O O . ALA A 1 99 ? -4.255 11.358 8.382 1.00 85.56 99 ALA A O 1
ATOM 762 N N . ASN A 1 100 ? -2.107 10.753 8.197 1.00 78.75 100 ASN A N 1
ATOM 763 C CA . ASN A 1 100 ? -1.669 11.380 9.436 1.00 78.75 100 ASN A CA 1
ATOM 764 C C . ASN A 1 100 ? -0.445 12.226 9.117 1.00 78.75 100 ASN A C 1
ATOM 766 O O . ASN A 1 100 ? 0.667 11.713 9.033 1.00 78.75 100 ASN A O 1
ATOM 770 N N . TYR A 1 101 ? -0.685 13.501 8.822 1.00 66.38 101 TYR A N 1
ATOM 771 C CA . TYR A 1 101 ? 0.366 14.415 8.406 1.00 66.38 101 TYR A CA 1
ATOM 772 C C . TYR A 1 101 ? 0.089 15.851 8.867 1.00 66.38 101 TYR A C 1
ATOM 774 O O . TYR A 1 101 ? -0.975 16.386 8.539 1.00 66.38 101 TYR A O 1
ATOM 782 N N . PRO A 1 102 ? 1.037 16.527 9.545 1.00 66.56 102 PRO A N 1
ATOM 783 C CA . PRO A 1 102 ? 2.242 15.966 10.178 1.00 66.56 102 PRO A CA 1
ATOM 784 C C . PRO A 1 102 ? 1.877 14.940 11.269 1.00 66.56 102 PRO A C 1
ATOM 786 O O . PRO A 1 102 ? 0.749 14.981 11.754 1.00 66.56 102 PRO A O 1
ATOM 789 N N . ASN A 1 103 ? 2.806 14.049 11.645 1.00 66.62 103 ASN A N 1
ATOM 790 C CA . ASN A 1 103 ? 2.594 12.915 12.568 1.00 66.62 103 ASN A CA 1
ATOM 791 C C . ASN A 1 103 ? 2.232 13.372 13.994 1.00 66.62 103 ASN A C 1
ATOM 793 O O . ASN A 1 103 ? 3.051 13.348 14.908 1.00 66.62 103 ASN A O 1
ATOM 797 N N . ARG A 1 104 ? 1.004 13.838 14.195 1.00 70.62 104 ARG A N 1
ATOM 798 C CA . ARG A 1 104 ? 0.474 14.263 15.490 1.00 70.62 104 ARG A CA 1
ATOM 799 C C . ARG A 1 104 ? -0.934 13.731 15.627 1.00 70.62 104 ARG A C 1
ATOM 801 O O . ARG A 1 104 ? -1.709 13.767 14.678 1.00 70.62 104 ARG A O 1
ATOM 808 N N . ASP A 1 105 ? -1.303 13.343 16.835 1.00 73.12 105 ASP A N 1
ATOM 809 C CA . ASP A 1 105 ? -2.635 12.799 17.096 1.00 73.12 105 ASP A CA 1
ATOM 810 C C . ASP A 1 105 ? -3.769 13.764 16.740 1.00 73.12 105 ASP A C 1
ATOM 812 O O . ASP A 1 105 ? -4.790 13.343 16.204 1.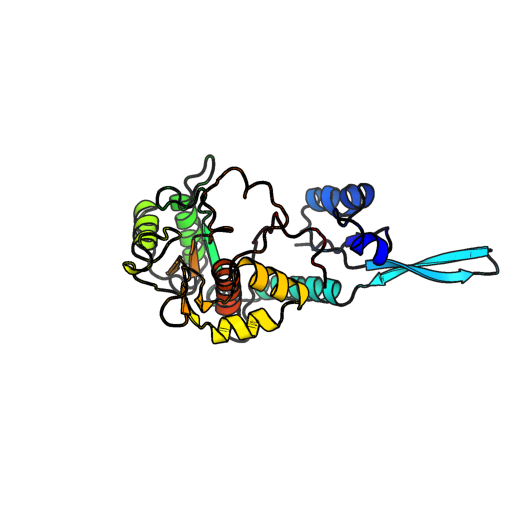00 73.12 105 ASP A O 1
ATOM 816 N N . GLY A 1 106 ? -3.566 15.071 16.936 1.00 69.88 106 GLY A N 1
ATOM 817 C CA . GLY A 1 106 ? -4.515 16.107 16.506 1.00 69.88 106 GLY A CA 1
ATOM 818 C C . GLY A 1 106 ? -4.582 16.333 14.986 1.00 69.88 106 GLY A C 1
ATOM 819 O O . GLY A 1 106 ? -5.264 17.249 14.537 1.00 69.88 106 GLY A O 1
ATOM 820 N N . ARG A 1 107 ? -3.832 15.565 14.187 1.00 73.44 107 ARG A N 1
ATOM 821 C CA . ARG A 1 107 ? -3.770 15.633 12.716 1.00 73.44 107 ARG A CA 1
ATOM 822 C C . ARG A 1 107 ? -4.131 14.301 12.051 1.00 73.44 107 ARG A C 1
ATOM 824 O O . ARG A 1 107 ? -3.958 14.159 10.839 1.00 73.44 107 ARG A O 1
ATOM 831 N N . ILE A 1 108 ? -4.656 13.339 12.811 1.00 79.56 108 ILE A N 1
ATOM 832 C CA . ILE A 1 108 ? -5.223 12.114 12.244 1.00 79.56 108 ILE A CA 1
ATOM 833 C C . ILE A 1 108 ? -6.396 12.499 11.335 1.00 79.56 108 ILE A C 1
ATOM 835 O O . ILE A 1 108 ? -7.302 13.221 11.743 1.00 79.56 108 ILE A O 1
ATOM 839 N N . GLY A 1 109 ? -6.367 12.028 10.090 1.00 71.62 109 GLY A N 1
ATOM 840 C CA . GLY A 1 109 ? -7.363 12.392 9.089 1.00 71.62 109 GLY A CA 1
ATOM 841 C C . GLY A 1 109 ? -7.193 13.814 8.549 1.00 71.62 109 GLY A C 1
ATOM 842 O O . GLY A 1 109 ? -8.175 14.418 8.129 1.00 71.62 109 GLY A O 1
ATOM 843 N N . ASN A 1 110 ? -5.982 14.384 8.541 1.00 74.06 110 ASN A N 1
ATOM 844 C CA . ASN A 1 110 ? -5.776 15.702 7.938 1.00 74.06 110 ASN A CA 1
ATOM 845 C C . ASN A 1 110 ? -6.062 15.655 6.422 1.00 74.06 110 ASN A C 1
ATOM 847 O O . ASN A 1 110 ? -5.326 15.025 5.661 1.00 74.06 110 ASN A O 1
ATOM 851 N N . GLY A 1 111 ? -7.136 16.322 5.996 1.00 67.50 111 GLY A N 1
ATOM 852 C CA . GLY A 1 111 ? -7.553 16.460 4.604 1.00 67.50 111 GLY A CA 1
ATOM 853 C C . GLY A 1 111 ? -7.868 17.923 4.303 1.00 67.50 111 GLY A C 1
ATOM 854 O O . GLY A 1 111 ? -8.671 18.549 4.991 1.00 67.50 111 GLY A O 1
ATOM 855 N N . VAL A 1 112 ? -7.221 18.503 3.289 1.00 70.00 112 VAL A N 1
ATOM 856 C CA . VAL A 1 112 ? -7.459 19.908 2.923 1.00 70.00 112 VAL A CA 1
ATOM 857 C C . VAL A 1 112 ? -8.881 20.052 2.381 1.00 70.00 112 VAL A C 1
ATOM 859 O O . VAL A 1 112 ? -9.215 19.463 1.357 1.00 70.00 112 VAL A O 1
ATOM 862 N N . GLY A 1 113 ? -9.710 20.845 3.065 1.00 73.19 113 GLY A N 1
ATOM 863 C CA . GLY A 1 113 ? -11.089 21.120 2.651 1.00 73.19 113 GLY A CA 1
ATOM 864 C C . GLY A 1 113 ? -12.073 19.964 2.862 1.00 73.19 113 GLY A C 1
ATOM 865 O O . GLY A 1 113 ? -13.169 20.018 2.310 1.00 73.19 113 GLY A O 1
ATOM 866 N N . LEU A 1 114 ? -11.705 18.937 3.639 1.00 82.31 114 LEU A N 1
ATOM 867 C CA . LEU A 1 114 ? -12.549 17.773 3.909 1.00 82.31 114 LEU A CA 1
ATOM 868 C C . LEU A 1 114 ? -12.599 17.461 5.407 1.00 82.31 114 LEU A C 1
ATOM 870 O O . LEU A 1 114 ? -11.564 17.364 6.063 1.00 82.31 114 LEU A O 1
ATOM 874 N N . ASP A 1 115 ? -13.802 17.222 5.926 1.00 86.38 115 ASP A N 1
ATOM 875 C CA . ASP A 1 115 ? -13.986 16.570 7.224 1.00 86.38 115 ASP A CA 1
ATOM 876 C C . ASP A 1 115 ? -13.760 15.059 7.048 1.00 86.38 115 ASP A C 1
ATOM 878 O O . ASP A 1 115 ? -14.675 14.299 6.714 1.00 86.38 115 ASP A O 1
ATOM 882 N N . THR A 1 116 ? -12.500 14.631 7.159 1.00 88.94 116 THR A N 1
ATOM 883 C CA . THR A 1 116 ? -12.100 13.234 6.933 1.00 88.94 116 THR A CA 1
ATOM 884 C C . THR A 1 116 ? -12.746 12.260 7.922 1.00 88.94 116 THR A C 1
ATOM 886 O O . THR A 1 116 ? -13.198 11.208 7.459 1.00 88.94 116 THR A O 1
ATOM 889 N N . PRO A 1 117 ? -12.842 12.547 9.240 1.00 90.12 117 PRO A N 1
ATOM 890 C CA . PRO A 1 117 ? -13.556 11.671 10.170 1.00 90.12 117 PRO A CA 1
ATOM 891 C C . PRO A 1 117 ? -15.027 11.475 9.790 1.00 90.12 117 PRO A C 1
ATOM 893 O O . PRO A 1 117 ? -15.478 10.331 9.667 1.00 90.12 117 PRO A O 1
ATOM 896 N N . ALA A 1 118 ? -15.760 12.561 9.517 1.00 90.75 118 ALA A N 1
ATOM 897 C CA . ALA A 1 118 ? -17.162 12.467 9.112 1.00 90.75 118 ALA A CA 1
ATOM 898 C C . ALA A 1 118 ? -17.313 11.737 7.769 1.00 90.75 118 ALA A C 1
ATOM 900 O O . ALA A 1 118 ? -18.164 10.860 7.628 1.00 90.75 118 ALA A O 1
ATOM 901 N N . SER A 1 119 ? -16.444 12.031 6.798 1.00 92.38 119 SER A N 1
ATOM 902 C CA . SER A 1 119 ? -16.446 11.367 5.487 1.00 92.38 119 SER A CA 1
ATOM 903 C C . SER A 1 119 ? -16.155 9.871 5.599 1.00 92.38 119 SER A C 1
ATOM 905 O O . SER A 1 119 ? -16.780 9.061 4.916 1.00 92.38 119 SER A O 1
ATOM 907 N N . THR A 1 120 ? -15.240 9.484 6.492 1.00 93.38 120 THR A N 1
ATOM 908 C CA . THR A 1 120 ? -14.921 8.077 6.759 1.00 93.38 120 THR A CA 1
ATOM 909 C C . THR A 1 120 ? -16.138 7.348 7.317 1.00 93.38 120 THR A C 1
ATOM 911 O O . THR A 1 120 ? -16.455 6.259 6.843 1.00 93.38 120 THR A O 1
ATOM 914 N N . LEU A 1 121 ? -16.874 7.954 8.255 1.00 94.31 121 LEU A N 1
ATOM 915 C CA . LEU A 1 121 ? -18.121 7.371 8.756 1.00 94.31 121 LEU A CA 1
ATOM 916 C C . LEU A 1 121 ? -19.203 7.271 7.685 1.00 94.31 121 LEU A C 1
ATOM 918 O O . LEU A 1 121 ? -19.861 6.241 7.611 1.00 94.31 121 LEU A O 1
ATOM 922 N N . GLN A 1 122 ? -19.355 8.273 6.817 1.00 95.12 122 GLN A N 1
ATOM 923 C CA . GLN A 1 122 ? -20.303 8.194 5.699 1.00 95.12 122 GLN A CA 1
ATOM 924 C C . GLN A 1 122 ? -19.979 7.021 4.763 1.00 95.12 122 GLN A C 1
ATOM 926 O O . GLN A 1 122 ? -20.873 6.275 4.363 1.00 95.12 122 GLN A O 1
ATOM 931 N N . ILE A 1 123 ? -18.693 6.795 4.471 1.00 95.62 123 ILE A N 1
ATOM 932 C CA . ILE A 1 123 ? -18.245 5.635 3.689 1.00 95.62 123 ILE A CA 1
ATOM 933 C C . ILE A 1 123 ? -18.553 4.327 4.431 1.00 95.62 123 ILE A C 1
ATOM 935 O O . ILE A 1 123 ? -19.065 3.389 3.824 1.00 95.62 123 ILE A O 1
ATOM 939 N N . LEU A 1 124 ? -18.265 4.247 5.733 1.00 95.56 124 LEU A N 1
ATOM 940 C CA . LEU A 1 124 ? -18.531 3.052 6.540 1.00 95.56 124 LEU A CA 1
ATOM 941 C C . LEU A 1 124 ? -20.030 2.736 6.624 1.00 95.56 124 LEU A C 1
ATOM 943 O O . LEU A 1 124 ? -20.410 1.579 6.459 1.00 95.56 124 LEU A O 1
ATOM 947 N N . SER A 1 125 ? -20.883 3.743 6.805 1.00 96.12 125 SER A N 1
ATOM 948 C CA . SER A 1 125 ? -22.340 3.584 6.796 1.00 96.12 125 SER A CA 1
ATOM 949 C C . SER A 1 125 ? -22.836 3.082 5.442 1.00 96.12 125 SER A C 1
ATOM 951 O O . SER A 1 125 ? -23.540 2.074 5.392 1.00 96.12 125 SER A O 1
ATOM 953 N N . ALA A 1 126 ? -22.375 3.679 4.337 1.00 97.00 126 ALA A N 1
ATOM 954 C CA . ALA A 1 126 ? -22.718 3.223 2.989 1.00 97.00 126 ALA A CA 1
ATOM 955 C C . ALA A 1 126 ? -22.249 1.778 2.718 1.00 97.00 126 ALA A C 1
ATOM 957 O O . ALA A 1 126 ? -22.944 0.998 2.065 1.00 97.00 126 ALA A O 1
ATOM 958 N N . LEU A 1 127 ? -21.082 1.381 3.241 1.00 96.31 127 LEU A N 1
ATOM 959 C CA . LEU A 1 127 ? -20.609 -0.004 3.173 1.00 96.31 127 LEU A CA 1
ATOM 960 C C . LEU A 1 127 ? -21.492 -0.946 4.011 1.00 96.31 127 LEU A C 1
ATOM 962 O O . LEU A 1 127 ? -21.829 -2.033 3.536 1.00 96.31 127 LEU A O 1
ATOM 966 N N . LYS A 1 128 ? -21.903 -0.547 5.223 1.00 96.06 128 LYS A N 1
ATOM 967 C CA . LYS A 1 128 ? -22.801 -1.342 6.084 1.00 96.06 128 LYS A CA 1
ATOM 968 C C . LYS A 1 128 ? -24.149 -1.562 5.391 1.00 96.06 128 LYS A C 1
ATOM 970 O O . LYS A 1 128 ? -24.597 -2.702 5.289 1.00 96.06 128 LYS A O 1
ATOM 975 N N . GLU A 1 129 ? -24.732 -0.508 4.819 1.00 97.12 129 GLU A N 1
ATOM 976 C CA . GLU A 1 129 ? -25.972 -0.566 4.027 1.00 97.12 129 GLU A CA 1
ATOM 977 C C . GLU A 1 129 ? -25.841 -1.458 2.783 1.00 97.12 129 GLU A C 1
ATOM 979 O O . GLU A 1 129 ? -26.753 -2.214 2.451 1.00 97.12 129 GLU A O 1
ATOM 984 N N . ALA A 1 130 ? -24.677 -1.446 2.126 1.00 96.38 130 ALA A N 1
ATOM 985 C CA . ALA A 1 130 ? -24.381 -2.311 0.985 1.00 96.38 130 ALA A CA 1
ATOM 986 C C . ALA A 1 130 ? -24.089 -3.783 1.363 1.00 96.38 130 ALA A C 1
ATOM 988 O O . ALA A 1 130 ? -23.756 -4.588 0.481 1.00 96.38 130 ALA A O 1
ATOM 989 N N . GLY A 1 131 ? -24.194 -4.152 2.645 1.00 95.88 131 GLY A N 1
ATOM 990 C CA . GLY A 1 131 ? -24.046 -5.522 3.139 1.00 95.88 131 GLY A CA 1
ATOM 991 C C . GLY A 1 131 ? -22.600 -5.970 3.358 1.00 95.88 131 GLY A C 1
ATOM 992 O O . GLY A 1 131 ? -22.322 -7.169 3.296 1.00 95.88 131 GLY A O 1
ATOM 993 N N . TYR A 1 132 ? -21.668 -5.037 3.567 1.00 96.56 132 TYR A N 1
ATOM 994 C CA . TYR A 1 132 ? -20.306 -5.377 3.985 1.00 96.56 132 TYR A CA 1
ATOM 995 C C . TYR A 1 132 ? -20.281 -5.794 5.467 1.00 96.56 132 TYR A C 1
ATOM 997 O O . TYR A 1 132 ? -21.072 -5.287 6.265 1.00 96.56 132 TYR A O 1
ATOM 1005 N N . PRO A 1 133 ? -19.367 -6.699 5.863 1.00 94.00 133 PRO A N 1
ATOM 1006 C CA . PRO A 1 133 ? -19.258 -7.208 7.233 1.00 94.00 133 PRO A CA 1
ATOM 1007 C C . PRO A 1 133 ? -18.659 -6.159 8.189 1.00 94.00 133 PRO A C 1
ATOM 1009 O O . PRO A 1 133 ? -17.472 -6.193 8.513 1.00 94.00 133 PRO A O 1
ATOM 1012 N N . LEU A 1 134 ? -19.482 -5.214 8.635 1.00 94.44 134 LEU A N 1
ATOM 1013 C CA . LEU A 1 134 ? -19.140 -4.162 9.596 1.00 94.44 134 LEU A CA 1
ATOM 1014 C C . LEU A 1 134 ? -19.840 -4.409 10.936 1.00 94.44 134 LEU A C 1
ATOM 1016 O O . LEU A 1 134 ? -20.983 -4.861 10.973 1.00 94.44 134 LEU A O 1
ATOM 1020 N N . SER A 1 135 ? -19.149 -4.107 12.035 1.00 93.44 135 SER A N 1
ATOM 1021 C CA . SER A 1 135 ? -19.743 -4.092 13.377 1.00 93.44 135 SER A CA 1
ATOM 1022 C C . SER A 1 135 ? -20.527 -2.796 13.623 1.00 93.44 135 SER A C 1
ATOM 1024 O O . SER A 1 135 ? -20.825 -2.033 12.697 1.00 93.44 135 SER A O 1
ATOM 1026 N N . GLU A 1 136 ? -20.869 -2.527 14.882 1.00 92.31 136 GLU A N 1
ATOM 1027 C CA . GLU A 1 136 ? -21.355 -1.208 15.275 1.00 92.31 136 GLU A CA 1
ATOM 1028 C C . GLU A 1 136 ? -20.322 -0.125 14.961 1.00 92.31 136 GLU A C 1
ATOM 1030 O O . GLU A 1 136 ? -19.114 -0.339 15.108 1.00 92.31 136 GLU A O 1
ATOM 1035 N N . LEU A 1 137 ? -20.827 0.992 14.436 1.00 94.06 137 LEU A N 1
ATOM 1036 C CA . LEU A 1 137 ? -20.037 2.140 14.010 1.00 94.06 137 LEU A CA 1
ATOM 1037 C C . LEU A 1 137 ? -20.045 3.199 15.124 1.00 94.06 137 LEU A C 1
ATOM 1039 O O . LEU A 1 137 ? -21.029 3.280 15.860 1.00 94.06 137 LEU A O 1
ATOM 1043 N N . PRO A 1 138 ? -18.987 4.019 15.244 1.00 93.31 138 PRO A N 1
ATOM 1044 C CA . PRO A 1 138 ? -19.004 5.205 16.104 1.00 93.31 138 PRO A CA 1
ATOM 1045 C C . PRO A 1 138 ? -20.158 6.159 15.744 1.00 93.31 138 PRO A C 1
ATOM 1047 O O . PRO A 1 138 ? -20.535 6.239 14.573 1.00 93.31 138 PRO A O 1
ATOM 1050 N N . GLU A 1 139 ? -20.704 6.894 16.722 1.00 91.88 139 GLU A N 1
ATOM 1051 C CA . GLU A 1 139 ? -21.881 7.754 16.496 1.00 91.88 139 GLU A CA 1
ATOM 1052 C C . GLU A 1 139 ? -21.544 8.975 15.628 1.00 91.88 139 GLU A C 1
ATOM 1054 O O . GLU A 1 139 ? -22.357 9.414 14.813 1.00 91.88 139 GLU A O 1
ATOM 1059 N N . ASN A 1 140 ? -20.337 9.522 15.785 1.00 93.06 140 ASN A N 1
ATOM 1060 C CA . ASN A 1 140 ? -19.854 10.686 15.045 1.00 93.06 140 ASN A CA 1
ATOM 1061 C C . ASN A 1 140 ? -18.330 10.640 14.816 1.00 93.06 140 ASN A C 1
ATOM 1063 O O . ASN A 1 140 ? -17.618 9.771 15.327 1.00 93.06 140 ASN A O 1
ATOM 1067 N N . GLY A 1 141 ? -17.826 11.569 13.995 1.00 89.81 141 GLY A N 1
ATOM 1068 C CA . GLY A 1 141 ? -16.413 11.614 13.604 1.00 89.81 141 GLY A CA 1
ATOM 1069 C C . GLY A 1 141 ? -15.462 11.755 14.795 1.00 89.81 141 GLY A C 1
ATOM 1070 O O . GLY A 1 141 ? -14.393 11.145 14.797 1.00 89.81 141 GLY A O 1
ATOM 1071 N N . ASP A 1 142 ? -15.877 12.475 15.837 1.00 91.38 142 ASP A N 1
ATOM 1072 C CA . ASP A 1 142 ? -15.087 12.645 17.056 1.00 91.38 142 ASP A CA 1
ATOM 1073 C C . ASP A 1 142 ? -14.988 11.334 17.848 1.00 91.38 142 ASP A C 1
ATOM 1075 O O . ASP A 1 142 ? -13.918 11.009 18.364 1.00 91.38 142 ASP A O 1
ATOM 1079 N N . ASP A 1 143 ? -16.061 10.533 17.898 1.00 92.69 143 ASP A N 1
ATOM 1080 C CA . ASP A 1 143 ? -16.020 9.183 18.474 1.00 92.69 143 ASP A CA 1
ATOM 1081 C C . ASP A 1 143 ? -15.053 8.273 17.721 1.00 92.69 143 ASP A C 1
ATOM 1083 O O . ASP A 1 143 ? -14.313 7.516 18.349 1.00 92.69 143 ASP A O 1
ATOM 1087 N N . LEU A 1 144 ? -15.033 8.352 16.385 1.00 92.31 144 LEU A N 1
ATOM 1088 C CA . LEU A 1 144 ? -14.100 7.578 15.567 1.00 92.31 144 LEU A CA 1
ATOM 1089 C C . LEU A 1 144 ? -12.647 7.943 15.897 1.00 92.31 144 LEU A C 1
ATOM 1091 O O . LEU A 1 144 ? -11.819 7.052 16.096 1.00 92.31 144 LEU A O 1
ATOM 1095 N N . ILE A 1 145 ? -12.333 9.239 15.973 1.00 91.44 145 ILE A N 1
ATOM 1096 C CA . ILE A 1 145 ? -10.980 9.704 16.305 1.00 91.44 145 ILE A CA 1
ATOM 1097 C C . ILE A 1 145 ? -10.597 9.332 17.734 1.00 91.44 145 ILE A C 1
ATOM 1099 O O . ILE A 1 145 ? -9.483 8.853 17.943 1.00 91.44 145 ILE A O 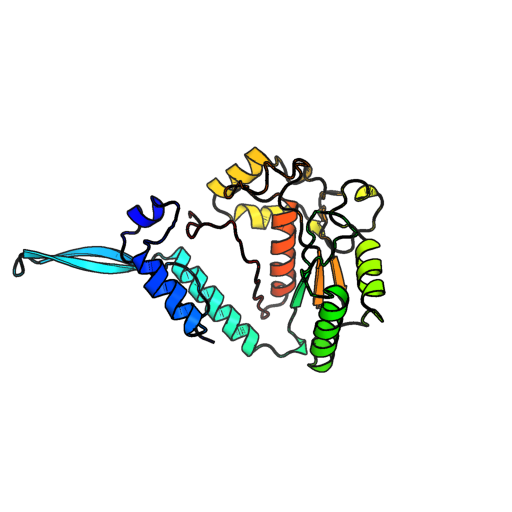1
ATOM 1103 N N . ARG A 1 146 ? -11.511 9.471 18.698 1.00 91.06 146 ARG A N 1
ATOM 1104 C CA . ARG A 1 146 ? -11.258 9.071 20.086 1.00 91.06 146 ARG A CA 1
ATOM 1105 C C . ARG A 1 146 ? -10.949 7.584 20.190 1.00 91.06 146 ARG A C 1
ATOM 1107 O O . ARG A 1 146 ? -9.925 7.228 20.759 1.00 91.06 146 ARG A O 1
ATOM 1114 N N . GLN A 1 147 ? -11.767 6.734 19.563 1.00 91.50 147 GLN A N 1
ATOM 1115 C CA . GLN A 1 147 ? -11.497 5.297 19.524 1.00 91.50 147 GLN A CA 1
ATOM 1116 C C . GLN A 1 147 ? -10.128 5.017 18.899 1.00 91.50 147 GLN A C 1
ATOM 1118 O O . GLN A 1 147 ? -9.363 4.226 19.422 1.00 91.50 147 GLN A O 1
ATOM 1123 N N . LEU A 1 148 ? -9.747 5.688 17.814 1.00 90.50 148 LEU A N 1
ATOM 1124 C CA . LEU A 1 148 ? -8.410 5.502 17.241 1.00 90.50 148 LEU A CA 1
ATOM 1125 C C . LEU A 1 148 ? -7.272 5.953 18.168 1.00 90.50 148 LEU A C 1
ATOM 1127 O O . LEU A 1 148 ? -6.202 5.349 18.137 1.00 90.50 148 LEU A O 1
ATOM 1131 N N . GLN A 1 149 ? -7.495 6.988 18.977 1.00 90.12 149 GLN A N 1
ATOM 1132 C CA . GLN A 1 149 ? -6.523 7.508 19.940 1.00 90.12 149 GLN A CA 1
ATOM 1133 C C . GLN A 1 149 ? -6.422 6.664 21.222 1.00 90.12 149 GLN A C 1
ATOM 1135 O O . GLN A 1 149 ? -5.376 6.705 21.868 1.00 90.12 149 GLN A O 1
ATOM 1140 N N . ASP A 1 150 ? -7.433 5.852 21.552 1.00 88.44 150 ASP A N 1
ATOM 1141 C CA . ASP A 1 150 ? -7.394 4.905 22.682 1.00 88.44 150 ASP A CA 1
ATOM 1142 C C . ASP A 1 150 ? -6.348 3.782 22.486 1.00 88.44 150 ASP A C 1
ATOM 1144 O O . ASP A 1 150 ? -5.974 3.082 23.433 1.00 88.44 150 ASP A O 1
ATOM 1148 N N . ALA A 1 151 ? -5.839 3.618 21.261 1.00 88.50 151 ALA A N 1
ATOM 1149 C CA . ALA A 1 151 ? -4.765 2.695 20.921 1.00 88.50 151 ALA A CA 1
ATOM 1150 C C . ALA A 1 151 ? -3.533 3.409 20.350 1.00 88.50 151 ALA A C 1
ATOM 1152 O O . ALA A 1 151 ? -3.488 4.626 20.190 1.00 88.50 151 ALA A O 1
ATOM 1153 N N . VAL A 1 152 ? -2.492 2.626 20.076 1.00 90.38 152 VAL A N 1
ATOM 1154 C CA . VAL A 1 152 ? -1.239 3.083 19.462 1.00 90.38 152 VAL A CA 1
ATOM 1155 C C . VAL A 1 152 ? -1.485 3.890 18.180 1.00 90.38 152 VAL A C 1
ATOM 1157 O O . VAL A 1 152 ? -2.195 3.451 17.273 1.00 90.38 152 VAL A O 1
ATOM 1160 N N . THR A 1 153 ? -0.844 5.056 18.087 1.00 89.94 153 THR A N 1
ATOM 1161 C CA . THR A 1 153 ? -0.877 5.945 16.915 1.00 89.94 153 THR A CA 1
ATOM 1162 C C . THR A 1 153 ? 0.526 6.060 16.292 1.00 89.94 153 THR A C 1
ATOM 1164 O O . THR A 1 153 ? 1.260 5.069 16.229 1.00 89.94 153 THR A O 1
ATOM 1167 N N . ASN A 1 154 ? 0.896 7.237 15.772 1.00 87.81 154 ASN A N 1
ATOM 1168 C CA . ASN A 1 154 ? 2.270 7.577 15.381 1.00 87.81 154 ASN A CA 1
ATOM 1169 C C . ASN A 1 154 ? 2.980 8.420 16.460 1.00 87.81 154 ASN A C 1
ATOM 1171 O O . ASN A 1 154 ? 4.094 8.870 16.236 1.00 87.81 154 ASN A O 1
ATOM 1175 N N . ASP A 1 155 ? 2.343 8.667 17.608 1.00 86.69 155 ASP A N 1
ATOM 1176 C CA . ASP A 1 155 ? 2.970 9.385 18.716 1.00 86.69 155 ASP A CA 1
ATOM 1177 C C . ASP A 1 155 ? 3.898 8.457 19.515 1.00 86.69 155 ASP A C 1
ATOM 1179 O O . ASP A 1 155 ? 3.445 7.663 20.344 1.00 86.69 155 ASP A O 1
ATOM 1183 N N . HIS A 1 156 ? 5.207 8.581 19.272 1.00 84.31 156 HIS A N 1
ATOM 1184 C CA . HIS A 1 156 ? 6.260 7.794 19.929 1.00 84.31 156 HIS A CA 1
ATOM 1185 C C . HIS A 1 156 ? 6.222 7.898 21.454 1.00 84.31 156 HIS A C 1
ATOM 1187 O O . HIS A 1 156 ? 6.473 6.909 22.140 1.00 84.31 156 HIS A O 1
ATOM 1193 N N . GLY A 1 157 ? 5.853 9.065 21.996 1.00 83.19 157 GLY A N 1
ATOM 1194 C CA . GLY A 1 157 ? 5.858 9.314 23.440 1.00 83.19 157 GLY A CA 1
ATOM 1195 C C . GLY A 1 157 ? 4.815 8.510 24.218 1.00 83.19 157 GLY A C 1
ATOM 1196 O O . GLY A 1 157 ? 4.931 8.368 25.436 1.00 83.19 157 GLY A O 1
ATOM 1197 N N . SER A 1 158 ? 3.803 7.967 23.537 1.00 84.06 158 SER A N 1
ATOM 1198 C CA . SER A 1 158 ? 2.703 7.236 24.171 1.00 84.06 158 SER A CA 1
ATOM 1199 C C . SER A 1 158 ? 2.584 5.771 23.740 1.00 84.06 158 SER A C 1
ATOM 1201 O O . SER A 1 158 ? 1.701 5.067 24.237 1.00 84.06 158 SER A O 1
ATOM 1203 N N . LEU A 1 159 ? 3.492 5.268 22.893 1.00 85.88 159 LEU A N 1
ATOM 1204 C CA . LEU A 1 159 ? 3.463 3.885 22.393 1.00 85.88 159 LEU A CA 1
ATOM 1205 C C . LEU A 1 159 ? 3.447 2.837 23.516 1.00 85.88 159 LEU A C 1
ATOM 1207 O O . LEU A 1 159 ? 2.677 1.878 23.448 1.00 85.88 159 LEU A O 1
ATOM 1211 N N . ASP A 1 160 ? 4.239 3.033 24.571 1.00 84.56 160 ASP A N 1
ATOM 1212 C CA . ASP A 1 160 ? 4.327 2.088 25.694 1.00 84.56 160 ASP A CA 1
ATOM 1213 C C . ASP A 1 160 ? 3.072 2.070 26.572 1.00 84.56 160 ASP A C 1
ATOM 1215 O O . ASP A 1 160 ? 2.749 1.052 27.183 1.00 84.56 160 ASP A O 1
ATOM 1219 N N . GLN A 1 161 ? 2.345 3.186 26.618 1.00 84.50 161 GLN A N 1
ATOM 1220 C CA . GLN A 1 161 ? 1.201 3.377 27.509 1.00 84.50 161 GLN A CA 1
ATOM 1221 C C . GLN A 1 161 ? -0.120 2.973 26.851 1.00 84.50 161 GLN A C 1
ATOM 1223 O O . GLN A 1 161 ? -1.087 2.656 27.546 1.00 84.50 161 GLN A O 1
ATOM 1228 N N . ARG A 1 162 ? -0.178 2.968 25.513 1.00 86.50 162 ARG A N 1
ATOM 1229 C CA . ARG A 1 162 ? -1.408 2.678 24.772 1.00 86.50 162 ARG A CA 1
ATOM 1230 C C . ARG A 1 162 ? -1.599 1.196 24.480 1.00 86.50 162 ARG A C 1
ATOM 1232 O O . ARG A 1 162 ? -0.662 0.427 24.213 1.00 86.50 162 ARG A O 1
ATOM 1239 N N . ALA A 1 163 ? -2.869 0.800 24.473 1.00 88.19 163 ALA A N 1
ATOM 1240 C CA . ALA A 1 163 ? -3.276 -0.514 24.009 1.00 88.19 163 ALA A CA 1
ATOM 1241 C C . ALA A 1 163 ? -2.921 -0.692 22.524 1.00 88.19 163 ALA A C 1
ATOM 1243 O O . ALA A 1 163 ? -2.868 0.260 21.750 1.00 88.19 163 ALA A O 1
ATOM 1244 N N . CYS A 1 164 ? -2.677 -1.933 22.111 1.00 89.94 164 CYS A N 1
ATOM 1245 C CA . CYS A 1 164 ? -2.439 -2.268 20.712 1.00 89.94 164 CYS A CA 1
ATOM 1246 C C . CYS A 1 164 ? -3.425 -3.349 20.292 1.00 89.94 164 CYS A C 1
ATOM 1248 O O . CYS A 1 164 ? -3.377 -4.468 20.802 1.00 89.94 164 CYS A O 1
ATOM 1250 N N . TRP A 1 165 ? -4.331 -3.003 19.380 1.00 89.75 165 TRP A N 1
ATOM 1251 C CA . TRP A 1 165 ? -5.383 -3.913 18.930 1.00 89.75 165 TRP A CA 1
ATOM 1252 C C . TRP A 1 165 ? -4.960 -4.788 17.760 1.00 89.75 165 TRP A C 1
ATOM 1254 O O . TRP A 1 165 ? -5.466 -5.898 17.616 1.00 89.75 165 TRP A O 1
ATOM 1264 N N . GLN A 1 166 ? -4.047 -4.301 16.921 1.00 91.38 166 GLN A N 1
ATOM 1265 C CA . GLN A 1 166 ? -3.588 -4.995 15.725 1.00 91.38 166 GLN A CA 1
ATOM 1266 C C . GLN A 1 166 ? -2.062 -5.030 15.710 1.00 91.38 166 GLN A C 1
ATOM 1268 O O . GLN A 1 166 ? -1.397 -4.027 15.944 1.00 91.38 166 GLN A O 1
ATOM 1273 N N . SER A 1 167 ? -1.487 -6.195 15.434 1.00 93.25 167 SER A N 1
ATOM 1274 C CA . SER A 1 167 ? -0.037 -6.358 15.324 1.00 93.25 167 SER A CA 1
ATOM 1275 C C . SER A 1 167 ? 0.310 -7.574 14.477 1.00 93.25 167 SER A C 1
ATOM 1277 O O . SER A 1 167 ? -0.468 -8.530 14.403 1.00 93.25 167 SER A O 1
ATOM 1279 N N . ILE A 1 168 ? 1.501 -7.572 13.890 1.00 93.94 168 ILE A N 1
ATOM 1280 C CA . ILE A 1 168 ? 2.089 -8.720 13.190 1.00 93.94 168 ILE A CA 1
ATOM 1281 C C . ILE A 1 168 ? 3.305 -9.210 13.982 1.00 93.94 168 ILE A C 1
ATOM 1283 O O . ILE A 1 168 ? 4.032 -8.392 14.545 1.00 93.94 168 ILE A O 1
ATOM 1287 N N . SER A 1 169 ? 3.519 -10.526 14.087 1.00 95.50 169 SER A N 1
ATOM 1288 C CA . SER A 1 169 ? 4.764 -11.016 14.694 1.00 95.50 169 SER A CA 1
ATOM 1289 C C . SER A 1 169 ? 5.949 -10.630 13.816 1.00 95.50 169 SER A C 1
ATOM 1291 O O . SER A 1 169 ? 5.820 -10.539 12.592 1.00 95.50 169 SER A O 1
ATOM 1293 N N . VAL A 1 170 ? 7.109 -10.419 14.436 1.00 96.38 170 VAL A N 1
ATOM 1294 C CA . VAL A 1 170 ? 8.341 -10.160 13.683 1.00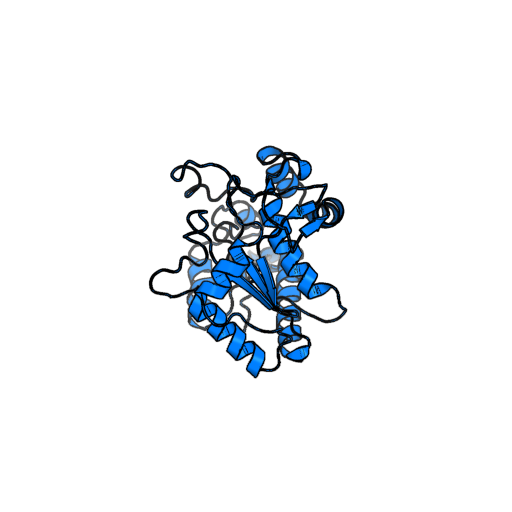 96.38 170 VAL A CA 1
ATOM 1295 C C . VAL A 1 170 ? 8.650 -11.324 12.735 1.00 96.38 170 VAL A C 1
ATOM 1297 O O . VAL A 1 170 ? 9.050 -11.073 11.605 1.00 96.38 170 VAL A O 1
ATOM 1300 N N . ASP A 1 171 ? 8.353 -12.569 13.117 1.00 95.44 171 ASP A N 1
ATOM 1301 C CA . ASP A 1 171 ? 8.539 -13.741 12.249 1.00 95.44 171 ASP A CA 1
ATOM 1302 C C . ASP A 1 171 ? 7.641 -13.717 11.001 1.00 95.44 171 ASP A C 1
ATOM 1304 O O . ASP A 1 171 ? 8.125 -13.917 9.887 1.00 95.44 171 ASP A O 1
ATOM 1308 N N . ASP A 1 172 ? 6.338 -13.428 11.155 1.00 93.88 172 ASP A N 1
ATOM 1309 C CA . ASP A 1 172 ? 5.415 -13.306 10.015 1.00 93.88 172 ASP A CA 1
ATOM 1310 C C . ASP A 1 172 ? 5.827 -12.142 9.099 1.00 93.88 172 ASP A C 1
ATOM 1312 O O . ASP A 1 172 ? 5.713 -12.236 7.873 1.00 93.88 172 ASP A O 1
ATOM 1316 N N . TYR A 1 173 ? 6.292 -11.039 9.693 1.00 95.19 173 TYR A N 1
ATOM 1317 C CA . TYR A 1 173 ? 6.820 -9.896 8.959 1.00 95.19 173 TYR A CA 1
ATOM 1318 C C . TYR A 1 173 ? 8.083 -10.273 8.175 1.00 95.19 173 TYR A C 1
ATOM 1320 O O . TYR A 1 173 ? 8.147 -10.011 6.974 1.00 95.19 173 TYR A O 1
ATOM 1328 N N . LEU A 1 174 ? 9.058 -10.922 8.817 1.00 95.38 174 LEU A N 1
ATOM 1329 C CA . LEU A 1 174 ? 10.323 -11.323 8.203 1.00 95.38 174 LEU A CA 1
ATOM 1330 C C . LEU A 1 174 ? 10.115 -12.337 7.078 1.00 95.38 174 LEU A C 1
ATOM 1332 O O . LEU A 1 174 ? 10.730 -12.191 6.025 1.00 95.38 174 LEU A O 1
ATOM 1336 N N . ALA A 1 175 ? 9.203 -13.297 7.252 1.00 94.12 175 ALA A N 1
ATOM 1337 C CA . ALA A 1 175 ? 8.852 -14.260 6.210 1.00 94.12 175 ALA A CA 1
ATOM 1338 C C . ALA A 1 175 ? 8.358 -13.572 4.928 1.00 94.12 175 ALA A C 1
ATOM 1340 O O . ALA A 1 175 ? 8.634 -14.041 3.827 1.00 94.12 175 ALA A O 1
ATOM 1341 N N . TRP A 1 176 ? 7.645 -12.447 5.055 1.00 91.00 176 TRP A N 1
ATOM 1342 C CA . TRP A 1 176 ? 7.268 -11.631 3.904 1.00 91.00 176 TRP A CA 1
ATOM 1343 C C . TRP A 1 176 ? 8.430 -10.761 3.426 1.00 91.00 176 TRP A C 1
ATOM 1345 O O . TRP A 1 176 ? 8.701 -10.702 2.230 1.00 91.00 176 TRP A O 1
ATOM 1355 N N . PHE A 1 177 ? 9.124 -10.089 4.342 1.00 93.12 177 PHE A N 1
ATOM 1356 C CA . PHE A 1 177 ? 10.213 -9.164 4.029 1.00 93.12 177 PHE A CA 1
ATOM 1357 C C . PHE A 1 177 ? 11.326 -9.835 3.219 1.00 93.12 177 PHE A C 1
ATOM 1359 O O . PHE A 1 177 ? 11.834 -9.246 2.274 1.00 93.12 177 PHE A O 1
ATOM 1366 N N . GLN A 1 178 ? 11.617 -11.103 3.505 1.00 94.00 178 GLN A N 1
ATOM 1367 C CA . GLN A 1 178 ? 12.586 -11.916 2.768 1.00 94.00 178 GLN A CA 1
ATOM 1368 C C . GLN A 1 178 ? 12.159 -12.250 1.330 1.00 94.00 178 GLN A C 1
ATOM 1370 O O . GLN A 1 178 ? 12.996 -12.666 0.533 1.00 94.00 178 GLN A O 1
ATOM 1375 N N . THR A 1 179 ? 10.881 -12.064 0.974 1.00 90.88 179 THR A N 1
ATOM 1376 C CA . THR A 1 179 ? 10.405 -12.185 -0.418 1.00 90.88 179 THR A CA 1
ATOM 1377 C C . THR A 1 179 ? 10.699 -10.944 -1.254 1.00 90.88 179 THR A C 1
ATOM 1379 O O . THR A 1 179 ? 10.559 -10.991 -2.476 1.00 90.88 179 THR A O 1
ATOM 1382 N N . LEU A 1 180 ? 11.090 -9.834 -0.614 1.00 90.06 180 LEU A N 1
ATOM 1383 C CA . LEU A 1 180 ? 11.556 -8.658 -1.328 1.00 90.06 180 LEU A CA 1
ATOM 1384 C C . LEU A 1 180 ? 12.898 -8.936 -2.006 1.00 90.06 180 LEU A C 1
ATOM 1386 O O . LEU A 1 180 ? 13.654 -9.807 -1.586 1.00 90.06 180 LEU A O 1
ATOM 1390 N N . PRO A 1 181 ? 13.256 -8.137 -3.004 1.00 89.56 181 PRO A N 1
ATOM 1391 C CA . PRO A 1 181 ? 14.597 -8.148 -3.558 1.00 89.56 181 PRO A CA 1
ATOM 1392 C C . PRO A 1 181 ? 15.675 -7.821 -2.536 1.00 89.56 181 PRO A C 1
ATOM 1394 O O . PRO A 1 181 ? 15.508 -6.913 -1.720 1.00 89.56 181 PRO A O 1
ATOM 1397 N N . THR A 1 182 ? 16.814 -8.506 -2.630 1.00 91.44 182 THR A N 1
ATOM 1398 C CA . THR A 1 182 ? 17.938 -8.353 -1.696 1.00 91.44 182 THR A CA 1
ATOM 1399 C C . THR A 1 182 ? 18.396 -6.900 -1.567 1.00 91.44 182 THR A C 1
ATOM 1401 O O . THR A 1 182 ? 18.570 -6.428 -0.451 1.00 91.44 182 THR A O 1
ATOM 1404 N N . ALA A 1 183 ? 18.469 -6.150 -2.671 1.00 88.31 183 ALA A N 1
ATOM 1405 C CA . ALA A 1 183 ? 18.859 -4.738 -2.641 1.00 88.31 183 ALA A CA 1
ATOM 1406 C C . ALA A 1 183 ? 17.898 -3.862 -1.808 1.00 88.31 183 ALA A C 1
ATOM 1408 O O . ALA A 1 183 ? 18.333 -2.963 -1.085 1.00 88.31 183 ALA A O 1
ATOM 1409 N N . LEU A 1 184 ? 16.586 -4.131 -1.866 1.00 88.19 184 LEU A N 1
ATOM 1410 C CA . LEU A 1 184 ? 15.607 -3.426 -1.031 1.00 88.19 184 LEU A CA 1
ATOM 1411 C C . LEU A 1 184 ? 15.728 -3.840 0.436 1.00 88.19 184 LEU A C 1
ATOM 1413 O O . LEU A 1 184 ? 15.621 -2.984 1.314 1.00 88.19 184 LEU A O 1
ATOM 1417 N N . GLN A 1 185 ? 15.983 -5.124 0.703 1.00 92.25 185 GLN A N 1
ATOM 1418 C CA . GLN A 1 185 ? 16.204 -5.607 2.065 1.00 92.25 185 GLN A CA 1
ATOM 1419 C C . GLN A 1 185 ? 17.428 -4.930 2.698 1.00 92.25 185 GLN A C 1
ATOM 1421 O O . GLN A 1 185 ? 17.320 -4.370 3.787 1.00 92.25 185 GLN A O 1
ATOM 1426 N N . GLU A 1 186 ? 18.554 -4.894 1.980 1.00 92.62 186 GLU A N 1
ATOM 1427 C CA . GLU A 1 186 ? 19.793 -4.226 2.396 1.00 92.62 186 GLU A CA 1
ATOM 1428 C C . GLU A 1 186 ? 19.588 -2.736 2.654 1.00 92.62 186 GLU A C 1
ATOM 1430 O O . GLU A 1 186 ? 20.069 -2.224 3.664 1.00 92.62 186 GLU A O 1
ATOM 1435 N N . THR A 1 187 ? 18.832 -2.045 1.796 1.00 90.38 187 THR A N 1
ATOM 1436 C CA . THR A 1 187 ? 18.549 -0.612 1.976 1.00 90.38 187 THR A CA 1
ATOM 1437 C C . THR A 1 187 ? 17.784 -0.357 3.279 1.00 90.38 187 THR A C 1
ATOM 1439 O O . THR A 1 187 ? 18.118 0.556 4.034 1.00 90.38 187 THR A O 1
ATOM 1442 N N . VAL A 1 188 ? 16.773 -1.182 3.570 1.00 91.94 188 VAL A N 1
ATOM 1443 C CA . VAL A 1 188 ? 15.972 -1.065 4.796 1.00 91.94 188 VAL A CA 1
ATOM 1444 C C . VAL A 1 188 ? 16.808 -1.422 6.026 1.00 91.94 188 VAL A C 1
ATOM 1446 O O . VAL A 1 188 ? 16.809 -0.645 6.975 1.00 91.94 188 VAL A O 1
ATOM 1449 N N . TRP A 1 189 ? 17.561 -2.529 6.006 1.00 93.25 189 TRP A N 1
ATOM 1450 C CA . TRP A 1 189 ? 18.430 -2.924 7.125 1.00 93.25 189 TRP A CA 1
ATOM 1451 C C . TRP A 1 189 ? 19.514 -1.893 7.419 1.00 93.25 189 TRP A C 1
ATOM 1453 O O . TRP A 1 189 ? 19.755 -1.570 8.577 1.00 93.25 189 TRP A O 1
ATOM 1463 N N . THR A 1 190 ? 20.151 -1.347 6.382 1.00 91.44 190 THR A N 1
ATOM 1464 C CA . THR A 1 190 ? 21.212 -0.343 6.548 1.00 91.44 190 THR A CA 1
ATOM 1465 C C . THR A 1 190 ? 20.685 0.918 7.225 1.00 91.44 190 THR A C 1
ATOM 1467 O O . THR A 1 190 ? 21.391 1.525 8.025 1.00 91.44 190 THR A O 1
ATOM 1470 N N . ARG A 1 191 ? 19.451 1.326 6.906 1.00 89.12 191 ARG A N 1
ATOM 1471 C CA . ARG A 1 191 ? 18.863 2.554 7.446 1.00 89.12 191 ARG A CA 1
ATOM 1472 C C . ARG A 1 191 ? 18.213 2.360 8.814 1.00 89.12 191 ARG A C 1
ATOM 1474 O O . ARG A 1 191 ? 18.370 3.215 9.678 1.00 89.12 191 ARG A O 1
ATOM 1481 N N . TRP A 1 192 ? 17.446 1.288 8.980 1.00 91.44 192 TRP A N 1
ATOM 1482 C CA . TRP A 1 192 ? 16.540 1.105 10.118 1.00 91.44 192 TRP A CA 1
ATOM 1483 C C . TRP A 1 192 ? 16.973 0.006 11.086 1.00 91.44 192 TRP A C 1
ATOM 1485 O O . TRP A 1 192 ? 16.333 -0.162 12.119 1.00 91.44 192 TRP A O 1
ATOM 1495 N N . GLY A 1 193 ? 18.038 -0.732 10.767 1.00 93.50 193 GLY A N 1
ATOM 1496 C CA . GLY A 1 193 ? 18.524 -1.824 11.598 1.00 93.50 193 GLY A CA 1
ATOM 1497 C C . GLY A 1 193 ? 17.611 -3.048 11.557 1.00 93.50 193 GLY A C 1
ATOM 1498 O O . GLY A 1 193 ? 17.089 -3.431 10.505 1.00 93.50 193 GLY A O 1
ATOM 1499 N N . ALA A 1 194 ? 17.465 -3.713 12.699 1.00 94.88 194 ALA A N 1
ATOM 1500 C CA . ALA A 1 194 ? 16.597 -4.873 12.847 1.00 94.88 194 ALA A CA 1
ATOM 1501 C C . ALA A 1 194 ? 15.141 -4.449 13.128 1.00 94.88 194 ALA A C 1
ATOM 1503 O O . ALA A 1 194 ? 14.902 -3.464 13.820 1.00 94.88 194 ALA A O 1
ATOM 1504 N N . PRO A 1 195 ? 14.125 -5.250 12.746 1.00 94.69 195 PRO A N 1
ATOM 1505 C CA . PRO A 1 195 ? 12.726 -4.953 13.082 1.00 94.69 195 PRO A CA 1
ATOM 1506 C C . PRO A 1 195 ? 12.451 -4.905 14.591 1.00 94.69 195 PRO A C 1
ATOM 1508 O O . PRO A 1 195 ? 11.441 -4.347 15.002 1.00 94.69 195 PRO A O 1
ATOM 1511 N N . HIS A 1 196 ? 13.333 -5.478 15.415 1.00 94.69 196 HIS A N 1
ATOM 1512 C CA . HIS A 1 196 ? 13.255 -5.384 16.872 1.00 94.69 196 HIS A CA 1
ATOM 1513 C C . HIS A 1 196 ? 13.624 -3.998 17.415 1.00 94.69 196 HIS A C 1
ATOM 1515 O O . HIS A 1 196 ? 13.255 -3.689 18.543 1.00 94.69 196 HIS A O 1
ATOM 1521 N N . GLU A 1 197 ? 14.336 -3.195 16.626 1.00 92.44 197 GLU A N 1
ATOM 1522 C CA . GLU A 1 197 ? 14.767 -1.836 16.962 1.00 92.44 197 GLU A CA 1
ATOM 1523 C C . GLU A 1 197 ? 13.754 -0.782 16.481 1.00 92.44 197 GLU A C 1
ATOM 1525 O O . GLU A 1 197 ? 13.887 0.394 16.810 1.00 92.44 197 GLU A O 1
ATOM 1530 N N . ASP A 1 198 ? 12.721 -1.188 15.729 1.00 93.44 198 ASP A N 1
ATOM 1531 C CA . ASP A 1 198 ? 11.643 -0.288 15.313 1.00 93.44 198 ASP A CA 1
ATOM 1532 C C . ASP A 1 198 ? 10.869 0.209 16.553 1.00 93.44 198 ASP A C 1
ATOM 1534 O O . ASP A 1 198 ? 10.469 -0.620 17.378 1.00 93.44 198 ASP A O 1
ATOM 1538 N N . PRO A 1 199 ? 10.588 1.522 16.686 1.00 91.38 199 PRO A N 1
ATOM 1539 C CA . PRO A 1 199 ? 9.855 2.074 17.831 1.00 91.38 199 PRO A CA 1
ATOM 1540 C C . PRO A 1 199 ? 8.482 1.432 18.064 1.00 91.38 199 PRO A C 1
ATOM 1542 O O . PRO A 1 199 ? 7.982 1.385 19.187 1.00 91.38 199 PRO A O 1
ATOM 1545 N N . LYS A 1 200 ? 7.855 0.903 17.006 1.00 92.94 200 LYS A N 1
ATOM 1546 C CA . LYS A 1 200 ? 6.572 0.200 17.085 1.00 92.94 200 LYS A CA 1
ATOM 1547 C C . LYS A 1 200 ? 6.727 -1.303 17.303 1.00 92.94 200 LYS A C 1
ATOM 1549 O O . LYS A 1 200 ? 5.729 -2.022 17.224 1.00 92.94 200 LYS A O 1
ATOM 1554 N N . CYS A 1 201 ? 7.924 -1.808 17.584 1.00 94.62 201 CYS A N 1
ATOM 1555 C CA . CYS A 1 201 ? 8.120 -3.183 18.016 1.00 94.62 201 CYS A CA 1
ATOM 1556 C C . CYS A 1 201 ? 7.910 -3.304 19.529 1.00 94.62 201 CYS A C 1
ATOM 1558 O O . CYS A 1 201 ? 8.664 -2.762 20.332 1.00 94.62 201 CYS A O 1
ATOM 1560 N N . ARG A 1 202 ? 6.900 -4.078 19.935 1.00 92.81 202 ARG A N 1
ATOM 1561 C CA . ARG A 1 202 ? 6.626 -4.391 21.340 1.00 92.81 202 ARG A CA 1
ATOM 1562 C C . ARG A 1 202 ? 6.449 -5.893 21.502 1.00 92.81 202 ARG A C 1
ATOM 1564 O O . ARG A 1 202 ? 5.602 -6.493 20.844 1.00 92.81 202 ARG A O 1
ATOM 1571 N N . GLN A 1 203 ? 7.249 -6.505 22.379 1.00 91.81 203 GLN A N 1
ATOM 1572 C CA . GLN A 1 203 ? 7.190 -7.945 22.687 1.00 91.81 203 GLN A CA 1
ATOM 1573 C C . GLN A 1 203 ? 7.298 -8.853 21.438 1.00 91.81 203 GLN A C 1
ATOM 1575 O O . GLN A 1 203 ? 6.537 -9.805 21.282 1.00 91.81 203 GLN A O 1
ATOM 1580 N N . GLY A 1 204 ? 8.224 -8.545 20.518 1.00 93.94 204 GLY A N 1
ATOM 1581 C CA . GLY A 1 204 ? 8.440 -9.337 19.294 1.00 93.94 204 GLY A CA 1
ATOM 1582 C C . GLY A 1 204 ? 7.330 -9.191 18.245 1.00 93.94 204 GLY A C 1
ATOM 1583 O O . GLY A 1 204 ? 7.159 -10.054 17.378 1.00 93.94 204 GLY A O 1
ATOM 1584 N N . ARG A 1 205 ? 6.538 -8.116 18.327 1.00 95.31 205 ARG A N 1
ATOM 1585 C CA . ARG A 1 205 ? 5.447 -7.817 17.397 1.00 95.31 205 ARG A CA 1
ATOM 1586 C C . ARG A 1 205 ? 5.504 -6.363 16.950 1.00 95.31 205 ARG A C 1
ATOM 1588 O O . ARG A 1 205 ? 5.644 -5.470 17.779 1.00 95.31 205 ARG A O 1
ATOM 1595 N N . LEU A 1 206 ? 5.325 -6.128 15.654 1.00 95.31 206 LEU A N 1
ATOM 1596 C CA . LEU A 1 206 ? 5.183 -4.788 15.090 1.00 95.31 206 LEU A CA 1
ATOM 1597 C C . LEU A 1 206 ? 3.727 -4.338 15.231 1.00 95.31 206 LEU A C 1
ATOM 1599 O O . LEU A 1 206 ? 2.801 -4.999 14.745 1.00 95.31 206 LEU A O 1
ATOM 1603 N N . MET A 1 207 ? 3.532 -3.229 15.935 1.00 94.62 207 MET A N 1
ATOM 1604 C CA . MET A 1 207 ? 2.234 -2.637 16.236 1.00 94.62 207 MET A CA 1
ATOM 1605 C C . MET A 1 207 ? 1.651 -1.931 15.005 1.00 94.62 207 MET A C 1
ATOM 1607 O O . MET A 1 207 ? 2.343 -1.194 14.303 1.00 94.62 207 MET A O 1
ATOM 1611 N N . ILE A 1 208 ? 0.359 -2.143 14.749 1.00 93.69 208 ILE A N 1
ATOM 1612 C CA . ILE A 1 208 ? -0.383 -1.564 13.624 1.00 93.69 208 ILE A CA 1
ATOM 1613 C C . ILE A 1 208 ? -1.430 -0.607 14.196 1.00 93.69 208 ILE A C 1
ATOM 1615 O O . ILE A 1 208 ? -2.346 -1.023 14.902 1.00 93.69 208 ILE A O 1
ATOM 1619 N N . ALA A 1 209 ? -1.294 0.677 13.868 1.00 93.00 209 ALA A N 1
ATOM 1620 C CA . ALA A 1 209 ? -2.200 1.722 14.328 1.00 93.00 209 ALA A CA 1
ATOM 1621 C C . ALA A 1 209 ? -3.535 1.665 13.572 1.00 93.00 209 ALA A C 1
ATOM 1623 O O . ALA A 1 209 ? -3.584 1.868 12.355 1.00 93.00 209 ALA A O 1
ATOM 1624 N N . GLY A 1 210 ? -4.623 1.389 14.286 1.00 92.38 210 GLY A N 1
ATOM 1625 C CA . GLY A 1 210 ? -5.962 1.342 13.711 1.00 92.38 210 GLY A CA 1
ATOM 1626 C C . GLY A 1 210 ? -6.939 0.458 14.471 1.00 92.38 210 GLY A C 1
ATOM 1627 O O . GLY A 1 210 ? -6.561 -0.323 15.346 1.00 92.38 210 GLY A O 1
ATOM 1628 N N . ILE A 1 211 ? -8.205 0.557 14.081 1.00 91.88 211 ILE A N 1
ATOM 1629 C CA . ILE A 1 211 ? -9.322 -0.196 14.653 1.00 91.88 211 ILE A CA 1
ATOM 1630 C C . ILE A 1 211 ? -9.910 -1.162 13.638 1.00 91.88 211 ILE A C 1
ATOM 1632 O O . ILE A 1 211 ? -9.857 -0.941 12.428 1.00 91.88 211 ILE A O 1
ATOM 1636 N N . ARG A 1 212 ? -10.514 -2.239 14.136 1.00 92.00 212 ARG A N 1
ATOM 1637 C CA . ARG A 1 212 ? -11.266 -3.187 13.316 1.00 92.00 212 ARG A CA 1
ATOM 1638 C C . ARG A 1 212 ? -12.750 -3.082 13.653 1.00 92.00 212 ARG A C 1
ATOM 1640 O O . ARG A 1 212 ? -13.135 -3.287 14.797 1.00 92.00 212 ARG A O 1
ATOM 1647 N N . LEU A 1 213 ? -13.558 -2.803 12.636 1.00 92.62 213 LEU A N 1
ATOM 1648 C CA . LEU A 1 213 ? -15.014 -2.737 12.685 1.00 92.62 213 LEU A CA 1
ATOM 1649 C C . LEU A 1 213 ? -15.572 -3.926 11.887 1.00 92.62 213 LEU A C 1
ATOM 1651 O O . LEU A 1 213 ? -15.721 -3.861 10.666 1.00 92.62 213 LEU A O 1
ATOM 1655 N N . GLY A 1 214 ? -15.814 -5.061 12.547 1.00 91.56 214 GLY A N 1
ATOM 1656 C CA . GLY A 1 214 ? -16.165 -6.317 11.867 1.00 91.56 214 GLY A CA 1
ATOM 1657 C C . GLY A 1 214 ? -14.982 -6.882 11.073 1.00 91.56 214 GLY A C 1
ATOM 1658 O O . GLY A 1 214 ? -13.941 -7.177 11.649 1.00 91.56 214 GLY A O 1
ATOM 1659 N N . GLU A 1 215 ? -15.099 -7.024 9.754 1.00 91.19 215 GLU A N 1
ATOM 1660 C CA . GLU A 1 215 ? -13.980 -7.383 8.861 1.00 91.19 215 GLU A CA 1
ATOM 1661 C C . GLU A 1 215 ? -13.380 -6.170 8.128 1.00 91.19 215 GLU A C 1
ATOM 1663 O O . GLU A 1 215 ? -12.518 -6.336 7.261 1.00 91.19 215 GLU A O 1
ATOM 1668 N N . THR A 1 216 ? -13.829 -4.956 8.460 1.00 92.12 216 THR A N 1
ATOM 1669 C CA . THR A 1 216 ? -13.278 -3.712 7.913 1.00 92.12 216 THR A CA 1
ATOM 1670 C C . THR A 1 216 ? -12.259 -3.122 8.877 1.00 92.12 216 THR A C 1
ATOM 1672 O O . THR A 1 216 ? -12.469 -3.106 10.088 1.00 92.12 216 THR A O 1
ATOM 1675 N N . PHE A 1 217 ? -11.139 -2.639 8.351 1.00 93.50 217 PHE A N 1
ATOM 1676 C CA . PHE A 1 217 ? -10.075 -2.007 9.125 1.00 93.50 217 PHE A CA 1
ATOM 1677 C C . PHE A 1 217 ? -10.040 -0.504 8.841 1.00 93.50 217 PHE A C 1
ATOM 1679 O O . PHE A 1 217 ? -10.078 -0.102 7.680 1.00 93.50 217 PHE A O 1
ATOM 1686 N N . VAL A 1 218 ? -9.944 0.317 9.883 1.00 93.12 218 VAL A N 1
ATOM 1687 C CA . VAL A 1 218 ? -9.681 1.755 9.775 1.00 93.12 218 VAL A CA 1
ATOM 1688 C C . VAL A 1 218 ? -8.313 2.013 10.390 1.00 93.12 218 VAL A C 1
ATOM 1690 O O . VAL A 1 218 ? -8.143 1.923 11.603 1.00 93.12 218 VAL A O 1
ATOM 1693 N N . GLY A 1 219 ? -7.324 2.269 9.541 1.00 92.50 219 GLY A N 1
ATOM 1694 C CA . GLY A 1 219 ? -5.928 2.428 9.926 1.00 92.50 219 GLY A CA 1
ATOM 1695 C C . GLY A 1 219 ? -5.465 3.874 9.904 1.00 92.50 219 GLY A C 1
ATOM 1696 O O . GLY A 1 219 ? -5.931 4.675 9.096 1.00 92.50 219 GLY A O 1
ATOM 1697 N N . ILE A 1 220 ? -4.489 4.186 10.749 1.00 91.50 220 ILE A N 1
ATOM 1698 C CA . ILE A 1 220 ? -3.740 5.441 10.686 1.00 91.50 220 ILE A CA 1
ATOM 1699 C C . ILE A 1 220 ? -2.524 5.186 9.803 1.00 91.50 220 ILE A C 1
ATOM 1701 O O . ILE A 1 220 ? -1.770 4.244 10.054 1.00 91.50 220 ILE A O 1
ATOM 1705 N N . GLN A 1 221 ? -2.332 5.999 8.764 1.00 90.19 221 GLN A N 1
ATOM 1706 C CA . GLN A 1 221 ? -1.178 5.862 7.886 1.00 90.19 221 GLN A CA 1
ATOM 1707 C C . GLN A 1 221 ? 0.109 5.950 8.723 1.00 90.19 221 GLN A C 1
ATOM 1709 O O . GLN A 1 221 ? 0.306 6.954 9.415 1.00 90.19 221 GLN A O 1
ATOM 1714 N N . PRO A 1 222 ? 0.975 4.922 8.689 1.00 88.88 222 PRO A N 1
ATOM 1715 C CA . PRO A 1 222 ? 2.231 4.950 9.420 1.00 88.88 222 PRO A CA 1
ATOM 1716 C C . PRO A 1 222 ? 3.144 6.042 8.866 1.00 88.88 222 PRO A C 1
ATOM 1718 O O . PRO A 1 222 ? 3.089 6.385 7.679 1.00 88.88 222 PRO A O 1
ATOM 1721 N N . GLU A 1 223 ? 3.998 6.567 9.732 1.00 84.44 223 GLU A N 1
ATOM 1722 C CA . GLU A 1 223 ? 5.017 7.531 9.344 1.00 84.44 223 GLU A CA 1
ATOM 1723 C C . GLU A 1 223 ? 6.041 6.929 8.378 1.00 84.44 223 GLU A C 1
ATOM 1725 O O . GLU A 1 223 ? 6.336 5.733 8.407 1.00 84.44 223 GLU A O 1
ATOM 1730 N N . ARG A 1 224 ? 6.556 7.773 7.480 1.00 80.88 224 ARG A N 1
ATOM 1731 C CA . ARG A 1 224 ? 7.575 7.382 6.495 1.00 80.88 224 ARG A CA 1
ATOM 1732 C C . ARG A 1 224 ? 9.003 7.561 7.005 1.00 80.88 224 ARG A C 1
ATOM 1734 O O . ARG A 1 224 ? 9.912 7.007 6.402 1.00 80.88 224 ARG A O 1
ATOM 1741 N N . ASP A 1 225 ? 9.176 8.323 8.077 1.00 77.31 225 ASP A N 1
ATOM 1742 C CA . ASP A 1 225 ? 10.453 8.642 8.703 1.00 77.31 225 ASP A CA 1
ATOM 1743 C C . ASP A 1 225 ? 10.222 8.886 10.198 1.00 77.31 225 ASP A C 1
ATOM 1745 O O . ASP A 1 225 ? 9.121 9.286 10.586 1.00 77.31 225 ASP A O 1
ATOM 1749 N N . PHE A 1 226 ? 11.262 8.680 10.999 1.00 69.88 226 PHE A N 1
ATOM 1750 C CA . PHE A 1 226 ? 11.302 9.007 12.426 1.00 69.88 226 PHE A CA 1
ATOM 1751 C C . PHE A 1 226 ? 12.080 10.308 12.699 1.00 69.88 226 PHE A C 1
ATOM 1753 O O . PHE A 1 226 ? 12.235 10.704 13.850 1.00 69.88 226 PHE A O 1
ATOM 1760 N N . ILE A 1 227 ? 12.607 10.963 11.657 1.00 62.72 227 ILE A N 1
ATOM 1761 C CA . ILE A 1 227 ? 13.378 12.203 11.779 1.00 62.72 227 ILE A CA 1
ATOM 1762 C C . ILE A 1 227 ? 12.435 13.405 11.952 1.00 62.72 227 ILE A C 1
ATOM 1764 O O . ILE A 1 227 ? 11.634 13.721 11.072 1.00 62.72 227 ILE A O 1
ATOM 1768 N N . ASP A 1 228 ? 12.590 14.115 13.072 1.00 53.78 228 ASP A N 1
ATOM 1769 C CA . ASP A 1 228 ? 11.811 15.307 13.444 1.00 53.78 228 ASP A CA 1
ATOM 1770 C C . ASP A 1 228 ? 12.087 16.553 12.573 1.00 53.78 228 ASP A C 1
ATOM 1772 O O . ASP A 1 228 ? 11.333 17.531 12.621 1.00 53.78 228 ASP A O 1
ATOM 1776 N N . ASP A 1 229 ? 13.153 16.549 11.762 1.00 51.22 229 ASP A N 1
ATOM 1777 C CA . ASP A 1 229 ? 13.451 17.643 10.832 1.00 51.22 229 ASP A CA 1
ATOM 1778 C C . ASP A 1 229 ? 12.568 17.557 9.577 1.00 51.22 229 ASP A C 1
ATOM 1780 O O . ASP A 1 229 ? 12.912 16.970 8.544 1.00 51.22 229 ASP A O 1
ATOM 1784 N N . LEU A 1 230 ? 11.421 18.226 9.692 1.00 50.69 230 LEU A N 1
ATOM 1785 C CA . LEU A 1 230 ? 10.421 18.484 8.658 1.00 50.69 230 LEU A CA 1
ATOM 1786 C C . LEU A 1 230 ? 10.988 19.124 7.375 1.00 50.69 230 LEU A C 1
ATOM 1788 O O . LEU A 1 230 ? 10.222 19.367 6.462 1.00 50.69 230 LEU A O 1
ATOM 1792 N N . THR A 1 231 ? 12.265 19.483 7.253 1.00 49.81 231 THR A N 1
ATOM 1793 C CA . THR A 1 231 ? 12.787 20.084 6.008 1.00 49.81 231 THR A CA 1
ATOM 1794 C C . THR A 1 231 ? 13.675 19.147 5.194 1.00 49.81 231 THR A C 1
ATOM 1796 O O . THR A 1 231 ? 13.728 19.283 3.971 1.00 49.81 231 THR A O 1
ATOM 1799 N N . GLN A 1 232 ? 14.304 18.150 5.826 1.00 44.66 232 GLN A N 1
ATOM 1800 C CA . GLN A 1 232 ? 15.218 17.220 5.148 1.00 44.66 232 GLN A CA 1
ATOM 1801 C C . GLN A 1 232 ? 14.522 15.967 4.608 1.00 44.66 232 GLN A C 1
ATOM 1803 O O . GLN A 1 232 ? 14.859 15.502 3.522 1.00 44.66 232 GLN A O 1
ATOM 1808 N N . SER A 1 233 ? 13.513 15.447 5.311 1.00 48.84 233 SER A N 1
ATOM 1809 C CA . SER A 1 233 ? 12.838 14.200 4.918 1.00 48.84 233 SER A CA 1
ATOM 1810 C C . SER A 1 233 ? 11.861 14.376 3.735 1.00 48.84 233 SER A C 1
ATOM 1812 O O . SER A 1 233 ? 11.642 13.451 2.955 1.00 48.84 233 SER A O 1
ATOM 1814 N N . TYR A 1 234 ? 11.297 15.577 3.520 1.00 47.75 234 TYR A N 1
ATOM 1815 C CA . TYR A 1 234 ? 10.216 15.772 2.530 1.00 47.75 234 TYR A CA 1
ATOM 1816 C C . TYR A 1 234 ? 10.626 15.808 1.063 1.00 47.75 234 TYR A C 1
ATOM 1818 O O . TYR A 1 234 ? 9.767 15.623 0.198 1.00 47.75 234 TYR A O 1
ATOM 1826 N N . HIS A 1 235 ? 11.904 16.027 0.768 1.00 49.06 235 HIS A N 1
ATOM 1827 C CA . HIS A 1 235 ? 12.406 16.036 -0.607 1.00 49.06 235 HIS A CA 1
ATOM 1828 C C . HIS A 1 235 ? 13.232 14.794 -0.954 1.00 49.06 235 HIS A C 1
ATOM 1830 O O . HIS A 1 235 ? 13.609 14.632 -2.118 1.00 49.06 235 HIS A O 1
ATOM 1836 N N . ASP A 1 236 ? 13.463 13.894 0.008 1.00 51.12 236 ASP A N 1
ATOM 1837 C CA . ASP A 1 236 ? 14.175 12.649 -0.250 1.00 51.12 236 ASP A CA 1
ATOM 1838 C C . ASP A 1 236 ? 13.228 11.597 -0.851 1.00 51.12 236 ASP A C 1
ATOM 1840 O O . ASP A 1 236 ? 12.562 10.816 -0.168 1.00 51.12 236 ASP A O 1
ATOM 1844 N N . MET A 1 237 ? 13.156 11.594 -2.183 1.00 49.62 237 MET A N 1
ATOM 1845 C CA . MET A 1 237 ? 12.397 10.602 -2.951 1.00 49.62 237 MET A CA 1
ATOM 1846 C C . MET A 1 237 ? 13.007 9.188 -2.912 1.00 49.62 237 MET A C 1
ATOM 1848 O O . MET A 1 237 ? 12.453 8.287 -3.545 1.00 49.62 237 MET A O 1
ATOM 1852 N N . GLU A 1 238 ? 14.138 8.980 -2.229 1.00 58.62 238 GLU A N 1
ATOM 1853 C CA . GLU A 1 238 ? 14.804 7.678 -2.078 1.00 58.62 238 GLU A CA 1
ATOM 1854 C C . GLU A 1 238 ? 14.644 7.080 -0.672 1.00 58.62 238 GLU A C 1
ATOM 1856 O O . GLU A 1 238 ? 15.173 6.001 -0.397 1.00 58.62 238 GLU A O 1
ATOM 1861 N N . LEU A 1 239 ? 13.866 7.724 0.205 1.00 70.44 239 LEU A N 1
ATOM 1862 C CA . LEU A 1 239 ? 13.688 7.268 1.576 1.00 70.44 239 LEU A CA 1
ATOM 1863 C C . LEU A 1 239 ? 13.052 5.868 1.645 1.00 70.44 239 LEU A C 1
ATOM 1865 O O . LEU A 1 239 ? 11.861 5.678 1.374 1.00 70.44 239 LEU A O 1
ATOM 1869 N N . ALA A 1 240 ? 13.850 4.881 2.056 1.00 83.25 240 ALA A N 1
ATOM 1870 C CA . ALA A 1 240 ? 13.354 3.542 2.337 1.00 83.25 240 ALA A CA 1
ATOM 1871 C C . ALA A 1 240 ? 12.391 3.580 3.537 1.00 83.25 240 ALA A C 1
ATOM 1873 O O . ALA A 1 240 ? 12.750 4.137 4.575 1.00 83.25 240 ALA A O 1
ATOM 1874 N N . PRO A 1 241 ? 11.190 2.983 3.438 1.00 88.56 241 PRO A N 1
ATOM 1875 C CA . PRO A 1 241 ? 10.220 3.005 4.528 1.00 88.56 241 PRO A CA 1
ATOM 1876 C C . PRO A 1 241 ? 10.690 2.159 5.727 1.00 88.56 241 PRO A C 1
ATOM 1878 O O . PRO A 1 241 ? 11.346 1.133 5.517 1.00 88.56 241 PRO A O 1
ATOM 1881 N N . PRO A 1 242 ? 10.316 2.529 6.965 1.00 92.06 242 PRO A N 1
ATOM 1882 C CA . PRO A 1 242 ? 10.647 1.754 8.158 1.00 92.06 242 PRO A CA 1
ATOM 1883 C C . PRO A 1 242 ? 9.881 0.425 8.227 1.00 92.06 242 PRO A C 1
ATOM 1885 O O . PRO A 1 242 ? 8.898 0.194 7.507 1.00 92.06 242 PRO A O 1
ATOM 1888 N N . HIS A 1 243 ? 10.309 -0.459 9.131 1.00 94.69 243 HIS A N 1
ATOM 1889 C CA . HIS A 1 243 ? 9.722 -1.789 9.308 1.00 94.69 243 HIS A CA 1
ATOM 1890 C C . HIS A 1 243 ? 8.229 -1.734 9.643 1.00 94.69 243 HIS A C 1
ATOM 1892 O O . HIS A 1 243 ? 7.437 -2.462 9.040 1.00 94.69 243 HIS A O 1
ATOM 1898 N N . SER A 1 244 ? 7.817 -0.836 10.537 1.00 93.00 244 SER A N 1
ATOM 1899 C CA . SER A 1 244 ? 6.410 -0.630 10.895 1.00 93.00 244 SER A CA 1
ATOM 1900 C C . SER A 1 244 ? 5.542 -0.145 9.728 1.00 93.00 244 SER A C 1
ATOM 1902 O O . SER A 1 244 ? 4.392 -0.578 9.600 1.00 93.00 244 SER A O 1
ATOM 1904 N N . TYR A 1 245 ? 6.090 0.672 8.821 1.00 93.12 245 TYR A N 1
ATOM 1905 C CA . TYR A 1 245 ? 5.399 1.085 7.595 1.00 93.12 245 TYR A CA 1
ATOM 1906 C C . TYR A 1 245 ? 5.148 -0.114 6.677 1.00 93.12 245 TYR A C 1
ATOM 1908 O O . TYR A 1 245 ? 4.025 -0.337 6.222 1.00 93.12 245 TYR A O 1
ATOM 1916 N N . LEU A 1 246 ? 6.178 -0.926 6.431 1.00 93.56 246 LEU A N 1
ATOM 1917 C CA . LEU A 1 246 ? 6.065 -2.141 5.622 1.00 93.56 246 LEU A CA 1
ATOM 1918 C C . LEU A 1 246 ? 5.082 -3.146 6.251 1.00 93.56 246 LEU A C 1
ATOM 1920 O O . LEU A 1 246 ? 4.160 -3.626 5.583 1.00 93.56 246 LEU A O 1
ATOM 1924 N N . ALA A 1 247 ? 5.211 -3.391 7.556 1.00 94.19 247 ALA A N 1
ATOM 1925 C CA . ALA A 1 247 ? 4.341 -4.270 8.332 1.00 94.19 247 ALA A CA 1
ATOM 1926 C C . ALA A 1 247 ? 2.862 -3.868 8.264 1.00 94.19 247 ALA A C 1
ATOM 1928 O O . ALA A 1 247 ? 2.004 -4.737 8.095 1.00 94.19 247 ALA A O 1
ATOM 1929 N N . PHE A 1 248 ? 2.552 -2.570 8.330 1.00 94.12 248 PHE A N 1
ATOM 1930 C CA . PHE A 1 248 ? 1.187 -2.057 8.201 1.00 94.12 248 PHE A CA 1
ATOM 1931 C C . PHE A 1 248 ? 0.537 -2.475 6.872 1.00 94.12 248 PHE A C 1
ATOM 1933 O O . PHE A 1 248 ? -0.567 -3.032 6.855 1.00 94.12 248 PHE A O 1
ATOM 1940 N N . TYR A 1 249 ? 1.228 -2.266 5.744 1.00 92.06 249 TYR A N 1
ATOM 1941 C CA . TYR A 1 249 ? 0.681 -2.606 4.426 1.00 92.06 249 TYR A CA 1
ATOM 1942 C C . TYR A 1 249 ? 0.642 -4.117 4.174 1.00 92.06 249 TYR A C 1
ATOM 1944 O O . TYR A 1 249 ? -0.290 -4.590 3.512 1.00 92.06 249 TYR A O 1
ATOM 1952 N N . PHE A 1 250 ? 1.576 -4.898 4.729 1.00 88.56 250 PHE A N 1
ATOM 1953 C CA . PHE A 1 250 ? 1.490 -6.365 4.675 1.00 88.56 250 PHE A CA 1
ATOM 1954 C C . PHE A 1 250 ? 0.348 -6.893 5.524 1.00 88.56 250 PHE A C 1
ATOM 1956 O O . PHE A 1 250 ? -0.375 -7.777 5.065 1.00 88.56 250 PHE A O 1
ATOM 1963 N N . GLY A 1 251 ? 0.129 -6.310 6.704 1.00 83.81 251 GLY A N 1
ATOM 1964 C CA . GLY A 1 251 ? -1.029 -6.578 7.547 1.00 83.81 251 GLY A CA 1
ATOM 1965 C C . GLY A 1 251 ? -2.328 -6.363 6.775 1.00 83.81 251 GLY A C 1
ATOM 1966 O O . GLY A 1 251 ? -3.120 -7.293 6.637 1.00 83.81 251 GLY A O 1
ATOM 1967 N N . CYS A 1 252 ? -2.498 -5.194 6.149 1.00 83.94 252 CYS A N 1
ATOM 1968 C CA . CYS A 1 252 ? -3.667 -4.897 5.312 1.00 83.94 252 CYS A CA 1
ATOM 1969 C C . CYS A 1 252 ? -3.830 -5.905 4.156 1.00 83.94 252 CYS A C 1
ATOM 1971 O O . CYS A 1 252 ? -4.925 -6.419 3.899 1.00 83.9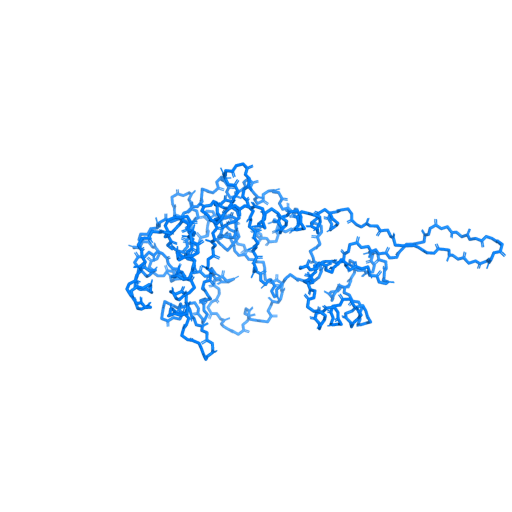4 252 CYS A O 1
ATOM 1973 N N . ALA A 1 253 ? -2.734 -6.258 3.476 1.00 75.69 253 ALA A N 1
ATOM 1974 C CA . ALA A 1 253 ? -2.763 -7.235 2.391 1.00 75.69 253 ALA A CA 1
ATOM 1975 C C . ALA A 1 253 ? -3.106 -8.663 2.868 1.00 75.69 253 ALA A C 1
ATOM 1977 O O . ALA A 1 253 ? -3.781 -9.397 2.140 1.00 75.69 253 ALA A O 1
ATOM 1978 N N . ARG A 1 254 ? -2.672 -9.061 4.074 1.00 65.12 254 ARG A N 1
ATOM 1979 C CA . ARG A 1 254 ? -2.861 -10.405 4.649 1.00 65.12 254 ARG A CA 1
ATOM 1980 C C . ARG A 1 254 ? -4.222 -10.583 5.310 1.00 65.12 254 ARG A C 1
ATOM 1982 O O . ARG A 1 254 ? -4.856 -11.612 5.068 1.00 65.12 254 ARG A O 1
ATOM 1989 N N . THR A 1 255 ? -4.721 -9.584 6.038 1.00 55.16 255 THR A N 1
ATOM 1990 C CA . THR A 1 255 ? -6.105 -9.564 6.546 1.00 55.16 255 THR A CA 1
ATOM 1991 C C . THR A 1 255 ? -7.088 -9.773 5.395 1.00 55.16 255 THR A C 1
ATOM 1993 O O . THR A 1 255 ? -8.063 -10.506 5.534 1.00 55.16 255 THR A O 1
ATOM 1996 N N . THR A 1 256 ? -6.754 -9.271 4.204 1.00 49.47 256 THR A N 1
ATOM 1997 C CA . THR A 1 256 ? -7.552 -9.475 2.990 1.00 49.47 256 THR A CA 1
ATOM 1998 C C . THR A 1 256 ? -7.314 -10.825 2.282 1.00 49.47 256 THR A C 1
ATOM 2000 O O . THR A 1 256 ? -8.146 -11.226 1.476 1.00 49.47 256 THR A O 1
ATOM 2003 N N . ARG A 1 257 ? -6.230 -11.566 2.571 1.00 39.91 257 ARG A N 1
ATOM 2004 C CA . ARG A 1 257 ? -5.863 -12.848 1.915 1.00 39.91 257 ARG A CA 1
ATOM 2005 C C . ARG A 1 257 ? -6.132 -14.117 2.740 1.00 39.91 257 ARG A C 1
ATOM 2007 O O . ARG A 1 257 ? -6.189 -15.195 2.160 1.00 39.91 257 ARG A O 1
ATOM 2014 N N . SER A 1 258 ? -6.261 -14.037 4.067 1.00 29.36 258 SER A N 1
ATOM 2015 C CA . SER A 1 258 ? -6.205 -15.213 4.964 1.00 29.36 258 SER A CA 1
ATOM 2016 C C . SER A 1 258 ? -7.397 -16.197 4.907 1.00 29.36 258 SER A C 1
ATOM 2018 O O . SER A 1 258 ? -7.381 -17.196 5.622 1.00 29.36 258 SER A O 1
ATOM 2020 N N . MET A 1 259 ? -8.384 -16.018 4.026 1.00 31.38 259 MET A N 1
ATOM 2021 C CA . MET A 1 259 ? -9.355 -17.068 3.683 1.00 31.38 259 MET A CA 1
ATOM 2022 C C . MET A 1 259 ? -9.455 -17.163 2.157 1.00 31.38 259 MET A C 1
ATOM 2024 O O . MET A 1 259 ? -9.778 -16.173 1.517 1.00 31.38 259 MET A O 1
ATOM 2028 N N . ARG A 1 260 ? -9.105 -18.347 1.626 1.00 26.02 260 ARG A N 1
ATOM 2029 C CA . ARG A 1 260 ? -8.981 -18.883 0.243 1.00 26.02 260 ARG A CA 1
ATOM 2030 C C . ARG A 1 260 ? -9.628 -18.207 -0.998 1.00 26.02 260 ARG A C 1
ATOM 2032 O O . ARG A 1 260 ? -9.582 -18.819 -2.060 1.00 26.02 260 ARG A O 1
ATOM 2039 N N . SER A 1 261 ? -10.161 -16.990 -0.976 1.00 27.75 261 SER A N 1
ATOM 2040 C CA . SER A 1 261 ? -10.788 -16.381 -2.162 1.00 27.75 261 SER A CA 1
ATOM 2041 C C . SER A 1 261 ? -10.890 -14.850 -2.191 1.00 27.75 261 SER A C 1
ATOM 2043 O O . SER A 1 261 ? -11.355 -14.316 -3.198 1.00 27.75 261 SER A O 1
ATOM 2045 N N . SER A 1 262 ? -10.454 -14.104 -1.173 1.00 28.73 262 SER A N 1
ATOM 2046 C CA . SER A 1 262 ? -10.662 -12.648 -1.145 1.00 28.73 262 SER A CA 1
ATOM 2047 C C . SER A 1 262 ? -9.457 -11.844 -1.639 1.00 28.73 262 SER A C 1
ATOM 2049 O O . SER A 1 262 ? -8.293 -12.210 -1.472 1.00 28.73 262 SER A O 1
ATOM 2051 N N . THR A 1 263 ? -9.753 -10.728 -2.299 1.00 31.44 263 THR A N 1
ATOM 2052 C CA . THR A 1 263 ? -8.776 -9.880 -2.970 1.00 31.44 263 THR A CA 1
ATOM 2053 C C . THR A 1 263 ? -8.766 -8.458 -2.419 1.00 31.44 263 THR A C 1
ATOM 2055 O O . THR A 1 263 ? -9.817 -7.836 -2.320 1.00 31.44 263 THR A O 1
ATOM 2058 N N . SER A 1 264 ? -7.564 -7.921 -2.184 1.00 31.73 264 SER A N 1
ATOM 2059 C CA . SER A 1 264 ? -7.307 -6.505 -1.913 1.00 31.73 264 SER A CA 1
ATOM 2060 C C . SER A 1 264 ? -6.959 -5.707 -3.173 1.00 31.73 264 SER A C 1
ATOM 2062 O O . SER A 1 264 ? -6.119 -6.126 -3.976 1.00 31.73 264 SER A O 1
ATOM 2064 N N . VAL A 1 265 ? -7.541 -4.511 -3.284 1.00 26.55 265 VAL A N 1
ATOM 2065 C CA . VAL A 1 265 ? -6.995 -3.388 -4.057 1.00 26.55 265 VAL A CA 1
ATOM 2066 C C . VAL A 1 265 ? -6.443 -2.409 -3.028 1.00 26.55 265 VAL A C 1
ATOM 2068 O O . VAL A 1 265 ? -7.194 -1.872 -2.225 1.00 26.55 265 VAL A O 1
ATOM 2071 N N . ASN A 1 266 ? -5.123 -2.249 -3.002 1.00 29.36 266 ASN A N 1
ATOM 2072 C CA . ASN A 1 266 ? -4.442 -1.319 -2.109 1.00 29.36 266 ASN A CA 1
ATOM 2073 C C . ASN A 1 266 ? -4.096 -0.078 -2.941 1.00 29.36 266 ASN A C 1
ATOM 2075 O O . ASN A 1 266 ? -3.235 -0.161 -3.815 1.00 29.36 266 ASN A O 1
ATOM 2079 N N . THR A 1 267 ? -4.760 1.054 -2.710 1.00 25.22 267 THR A N 1
ATOM 2080 C CA . THR A 1 267 ? -4.414 2.350 -3.323 1.00 25.22 267 THR A CA 1
ATOM 2081 C C . THR A 1 267 ? -3.414 3.097 -2.449 1.00 25.22 267 THR A C 1
ATOM 2083 O O . THR A 1 267 ? -3.588 4.271 -2.137 1.00 25.22 267 THR A O 1
ATOM 2086 N N . ALA A 1 268 ? -2.345 2.416 -2.032 1.00 26.36 268 ALA A N 1
ATOM 2087 C CA . ALA A 1 268 ? -1.164 3.123 -1.568 1.00 26.36 268 ALA A CA 1
ATOM 2088 C C . ALA A 1 268 ? -0.516 3.743 -2.810 1.00 26.36 268 ALA A C 1
ATOM 2090 O O . ALA A 1 268 ? 0.248 3.083 -3.517 1.00 26.36 268 ALA A O 1
ATOM 2091 N N . THR A 1 269 ? -0.857 4.994 -3.118 1.00 24.25 269 THR A N 1
ATOM 2092 C CA . THR A 1 269 ? -0.083 5.808 -4.055 1.00 24.25 269 THR A CA 1
ATOM 2093 C C . THR A 1 269 ? 1.293 6.019 -3.436 1.00 24.25 269 THR A C 1
ATOM 2095 O O . THR A 1 269 ? 1.519 6.909 -2.614 1.00 24.25 269 THR A O 1
ATOM 2098 N N . TRP A 1 270 ? 2.215 5.128 -3.791 1.00 28.28 270 TRP A N 1
ATOM 2099 C CA . TRP A 1 270 ? 3.640 5.316 -3.594 1.00 28.28 270 TRP A CA 1
ATOM 2100 C C . TRP A 1 270 ? 4.076 6.501 -4.455 1.00 28.28 270 TRP A C 1
ATOM 2102 O O . TRP A 1 270 ? 4.498 6.342 -5.592 1.00 28.28 270 TRP A O 1
ATOM 2112 N N . SER A 1 271 ? 4.010 7.700 -3.890 1.00 23.38 271 SER A N 1
ATOM 2113 C CA . SER A 1 271 ? 4.657 8.897 -4.435 1.00 23.38 271 SER A CA 1
ATOM 2114 C C . SER A 1 271 ? 6.195 8.843 -4.354 1.00 23.38 271 SER A C 1
ATOM 2116 O O . SER A 1 271 ? 6.850 9.804 -4.727 1.00 23.38 271 SER A O 1
ATOM 2118 N N . GLY A 1 272 ? 6.772 7.717 -3.907 1.00 24.78 272 GLY A N 1
ATOM 2119 C CA . GLY A 1 272 ? 8.219 7.464 -3.854 1.00 24.78 272 GLY A CA 1
ATOM 2120 C C . GLY A 1 272 ? 8.682 6.173 -4.543 1.00 24.78 272 GLY A C 1
ATOM 2121 O O . GLY A 1 272 ? 9.877 5.909 -4.585 1.00 24.78 272 GLY A O 1
ATOM 2122 N N . CYS A 1 273 ? 7.787 5.356 -5.124 1.00 25.55 273 CYS A N 1
ATOM 2123 C CA . CYS A 1 273 ? 8.250 4.300 -6.025 1.00 25.55 273 CYS A CA 1
ATOM 2124 C C . CYS A 1 273 ? 8.428 4.979 -7.368 1.00 25.55 273 CYS A C 1
ATOM 2126 O O . CYS A 1 273 ? 7.448 5.251 -8.066 1.00 25.55 273 CYS A O 1
ATOM 2128 N N . ARG A 1 274 ? 9.682 5.232 -7.746 1.00 33.84 274 ARG A N 1
ATOM 2129 C CA . ARG A 1 274 ? 10.016 5.486 -9.146 1.00 33.84 274 ARG A CA 1
ATOM 2130 C C . ARG A 1 274 ? 9.281 4.457 -10.010 1.00 33.84 274 ARG A C 1
ATOM 2132 O O . ARG A 1 274 ? 9.056 3.315 -9.604 1.00 33.84 274 ARG A O 1
ATOM 2139 N N . ALA A 1 275 ? 9.003 4.811 -11.260 1.00 30.61 275 ALA A N 1
ATOM 2140 C CA . ALA A 1 275 ? 8.612 3.835 -12.279 1.00 30.61 275 ALA A CA 1
ATOM 2141 C C . ALA A 1 275 ? 9.576 2.615 -12.337 1.00 30.61 275 ALA A C 1
ATOM 2143 O O . ALA A 1 275 ? 9.199 1.553 -12.841 1.00 30.61 275 ALA A O 1
ATOM 2144 N N . LYS A 1 276 ? 10.773 2.753 -11.747 1.00 36.47 276 LYS A N 1
ATOM 2145 C CA . LYS A 1 276 ? 11.675 1.720 -11.232 1.00 36.47 276 LYS A CA 1
ATOM 2146 C C . LYS A 1 276 ? 11.264 1.200 -9.840 1.00 36.47 276 LYS A C 1
ATOM 2148 O O . LYS A 1 276 ? 11.770 1.653 -8.820 1.00 36.47 276 LYS A O 1
ATOM 2153 N N . ALA A 1 277 ? 10.425 0.174 -9.796 1.00 27.47 277 ALA A N 1
ATOM 2154 C CA . ALA A 1 277 ? 10.768 -0.925 -8.899 1.00 27.47 277 ALA A CA 1
ATOM 2155 C C . ALA A 1 277 ? 11.863 -1.701 -9.646 1.00 27.47 277 ALA A C 1
ATOM 2157 O O . ALA A 1 277 ? 11.557 -2.354 -10.647 1.00 27.47 277 ALA A O 1
ATOM 2158 N N . SER A 1 278 ? 13.123 -1.456 -9.277 1.00 25.52 278 SER A N 1
ATOM 2159 C CA . SER A 1 278 ? 14.258 -2.329 -9.612 1.00 25.52 278 SER A CA 1
ATOM 2160 C C . SER A 1 278 ? 14.015 -3.703 -8.966 1.00 25.52 278 SER A C 1
ATOM 2162 O O . SER A 1 278 ? 13.258 -3.734 -7.991 1.00 25.52 278 SER A O 1
ATOM 2164 N N . PRO A 1 279 ? 14.537 -4.786 -9.583 1.00 32.38 279 PRO A N 1
ATOM 2165 C CA . PRO A 1 279 ? 13.985 -6.144 -9.521 1.00 32.38 279 PRO A CA 1
ATOM 2166 C C . PRO A 1 279 ? 13.726 -6.592 -8.109 1.00 32.38 279 PRO A C 1
ATOM 2168 O O . PRO A 1 279 ? 14.555 -6.191 -7.268 1.00 32.38 279 PRO A O 1
#

pLDDT: mean 83.07, std 19.29, range [23.38, 97.12]

InterPro domains:
  IPR003672 CobN/magnesium chelatase [PF02514] (2-250)
  IPR003672 CobN/magnesium chelatase [PTHR44119] (2-250)

Foldseek 3Di:
DAAQAQAAAAAPVVLVVDLQSGDPVSCVVRPVVVVVVVHHYAAHFWHKDFPDQDPVVRDGDIDIDGDVVSVVVVVVVVVQVVLVVVDQQQLAFAEAEAEQPPQDLVRTNPDVPDPRLQVVVVVVVVSVVSNHQFADDQPGSVSQSVVLVQADGQPLVCNVPHDFDDWAALVRLVVVLVVADPVLSCLQCVVANRLCSPSQDDPRIRGFRWDGGGSYIYGYQHDQDPDPPPPPPPPPLPRRGHSSNSRNVVSVQCSQPVDPRGHDDDPPPSPSCNSDPPD

Sequence (279 aa):
MVLQAILASSTSEDWQGMAAGLHSRDVAMQVVLPEMDGRIITRAVGFKAEAHYNPRCQLAVTHHVIHPERAAFVAELARRICSLRLTPNGQKRVALIMANYPNRDGRIGNGVGLDTPASTLQILSALKEAGYPLSELPENGDDLIRQLQDAVTNDHGSLDQRACWQSISVDDYLAWFQTLPTALQETVWTRWGAPHEDPKCRQGRLMIAGIRLGETFVGIQPERDFIDDLTQSYHDMELAPPHSYLAFYFGCARTTRSMRSSTSVNTATWSGCRAKASP

Organism: NCBI:txid115553

Secondary structure (DSSP, 8-state):
--EEEEE-SS-HHHHHH-TTSS-HHHHIIIIIHHHHTTPEEEEEEEEEEEEEEETTTTEEEEEEEE-HHHHHHHHHHHHHHHHHHHS-GGG---EEEE-B-SS-GGGBT--TTS-HHHHHHHHHHHHHHTT----PPPSSHHHHHHHHHTB--S-GGGTTTSB--EEEEHHHHHHHHTTS-HHHHHHHHHHH--GGGSTTEETTEEEE-EEEETTEEEEEPPPS-----TTTGGG-TT-PPPHHHHHHHHHHHHHTTSSTT---------TT--S----

Radius of gyration: 21.56 Å; chains: 1; bounding box: 47×40×75 Å